Protein AF-A0A955G935-F1 (afdb_monomer_lite)

Secondary structure (DSSP, 8-state):
----EEEEEEEEEEEEE---EEEE-SB--EEEEEEEE--SS-EEEPTT-EEEETTS-EEEESS-EEEPPPBS-STTTTTSPBPEEEEEEEEESS-SGGGTT--SEEE-PPTTEEEEESS--B--B--EEEE--HHHHHHHHHHHHHTTHHHHHHHHHHTS-TTEEEEEEEEEEEEEEEEEESPTT-B-SSEEEEEEEEEEEEEEEHHHHHHHHHHHHHHHHTTSSS-EEEEE--TTT-EEEEEEEETTEEEEEEE---EEEE---HHHHHHHHTT--HHHHHHHHHTSTT--------SSTT--S--S-GGG--------S--

Radius of gyration: 44.01 Å; chains: 1; bounding box: 76×36×138 Å

Foldseek 3Di:
DFDWDKDKDKDKDKDKDFFDDKDFPWFWWKFKKKKWFAAQAKDKWAFQQWWAAPVGWTKTFRGMWIFGYWDQPDPVQPPHTHIGITMTMITTPGAAPVQFQDFFWIDRTPPRMTMTTPGTIDRGHTDMFGFHAPVRLVVRVVVRCVVCVVVVLVVRVVPDDPQKAWQSVQWDKDWAPWDKVVHGPDGDRMIMTIIIIMIMTIIHGLVSQQVVLQVVVCVVCVVDPFAKDWPFSQSVVKHWAPWADDPPGIDTDIDGDTFMFGPDDLVNLLVLQAFHFPVSSQVVCVPPPRDPDDDDDDPPPVDGGHHPDSVSDDDDDDGDPPD

pLDDT: mean 90.82, std 8.63, range [36.38, 98.56]

Sequence (323 aa):
IIKATKLTDSEEKSITFSPTGKKDAGEKATGSVILSAQSTSGVTVPAGTRLTTSGGLVFITDSAALIPASTISAPDCFPTACEGTASVSVSAAENGSKYNAASGALTGAPSGVSAQLDNLTSGGVTRMVSIVTAGDVQAAKKKLADEDSASVRDELVAKFDKSTKVATESFVIGYENVESSPSIGKEANTAKLTATVTYTIYGVDQAELDSFIGEYLKTEINKDENRQRIYDSGANEASFQEVKKASNGATATLIATAKIGPDIKDSYIKEQTRGKRYGEIQDIFSGVQGVEKVDVKFFPFWVNTVPDNDAKITVEFTVDESS

Structure (mmCIF, N/CA/C/O backbone):
data_AF-A0A955G935-F1
#
_entry.id   AF-A0A955G935-F1
#
loop_
_atom_site.group_PDB
_atom_site.id
_atom_site.type_symbol
_atom_site.label_atom_id
_atom_site.label_alt_id
_atom_site.label_comp_id
_atom_site.label_asym_id
_atom_site.label_entity_id
_atom_site.label_seq_id
_atom_site.pdbx_PDB_ins_code
_atom_site.Cartn_x
_atom_site.Cartn_y
_atom_site.Cartn_z
_atom_site.occupancy
_atom_site.B_iso_or_equiv
_atom_site.auth_seq_id
_atom_site.auth_comp_id
_atom_site.auth_asym_id
_atom_site.auth_atom_id
_atom_site.pdbx_PDB_model_num
ATOM 1 N N . ILE A 1 1 ? -27.246 -0.461 15.464 1.00 86.44 1 ILE A N 1
ATOM 2 C CA . ILE A 1 1 ? -26.169 0.532 15.228 1.00 86.44 1 ILE A CA 1
ATOM 3 C C . ILE A 1 1 ? -25.998 1.268 16.536 1.00 86.44 1 ILE A C 1
ATOM 5 O O . ILE A 1 1 ? -27.010 1.658 17.097 1.00 86.44 1 ILE A O 1
ATOM 9 N N . ILE A 1 2 ? -24.769 1.388 17.019 1.00 91.69 2 ILE A N 1
ATOM 10 C CA . ILE A 1 2 ? -24.449 2.045 18.285 1.00 91.69 2 ILE A CA 1
ATOM 11 C C . ILE A 1 2 ? -23.679 3.331 17.992 1.00 91.69 2 ILE A C 1
ATOM 13 O O . ILE A 1 2 ? -22.863 3.355 17.062 1.00 91.69 2 ILE A O 1
ATOM 17 N N . LYS A 1 3 ? -23.954 4.411 18.726 1.00 93.31 3 LYS A N 1
ATOM 18 C CA . LYS A 1 3 ? -23.189 5.649 18.571 1.00 93.31 3 LYS A CA 1
ATOM 19 C C . LYS A 1 3 ? -21.778 5.443 19.124 1.00 93.31 3 LYS A C 1
ATOM 21 O O . LYS A 1 3 ? -21.609 4.951 20.229 1.00 93.31 3 LYS A O 1
ATOM 26 N N . ALA A 1 4 ? -20.764 5.838 18.361 1.00 94.50 4 ALA A N 1
ATOM 27 C CA . ALA A 1 4 ? -19.370 5.753 18.782 1.00 94.50 4 ALA A CA 1
ATOM 28 C C . ALA A 1 4 ? -18.685 7.116 18.670 1.00 94.50 4 ALA A C 1
ATOM 30 O O . ALA A 1 4 ? -18.945 7.887 17.740 1.00 94.50 4 ALA A O 1
ATOM 31 N N . THR A 1 5 ? -17.771 7.379 19.593 1.00 95.12 5 THR A N 1
ATOM 32 C CA . THR A 1 5 ? -16.842 8.502 19.544 1.00 95.12 5 THR A CA 1
ATOM 33 C C . THR A 1 5 ? -15.627 8.087 18.727 1.00 95.12 5 THR A C 1
ATOM 35 O O . THR A 1 5 ? -14.982 7.073 18.998 1.00 95.12 5 THR A O 1
ATOM 38 N N . LYS A 1 6 ? -15.325 8.872 17.693 1.00 94.75 6 LYS A N 1
ATOM 39 C CA . LYS A 1 6 ? -14.154 8.688 16.836 1.00 94.75 6 LYS A CA 1
ATOM 40 C C . LYS A 1 6 ? -13.086 9.687 17.250 1.00 94.75 6 LYS A C 1
ATOM 42 O O . LYS A 1 6 ? -13.332 10.889 17.169 1.00 94.75 6 LYS A O 1
ATOM 47 N N . LEU A 1 7 ? -11.905 9.197 17.606 1.00 96.12 7 LEU A N 1
ATOM 48 C CA . LEU A 1 7 ? -10.720 10.035 17.751 1.00 96.12 7 LEU A CA 1
ATOM 49 C C . LEU A 1 7 ? -9.788 9.819 16.565 1.00 96.12 7 LEU A C 1
ATOM 51 O O . LEU A 1 7 ? -9.671 8.716 16.022 1.00 96.12 7 LEU A O 1
ATOM 55 N N . THR A 1 8 ? -9.163 10.907 16.131 1.00 94.56 8 THR A N 1
ATOM 56 C CA . THR A 1 8 ? -8.272 10.919 14.977 1.00 94.56 8 THR A CA 1
ATOM 57 C C . THR A 1 8 ? -7.056 11.772 15.293 1.00 94.56 8 THR A C 1
ATOM 59 O O . THR A 1 8 ? -7.206 12.862 15.841 1.00 94.56 8 THR A O 1
ATOM 62 N N . ASP A 1 9 ? -5.881 11.273 14.928 1.00 94.50 9 ASP A N 1
ATOM 63 C CA . ASP A 1 9 ? -4.642 12.048 14.888 1.00 94.50 9 ASP A CA 1
ATOM 64 C C . ASP A 1 9 ? -4.057 12.004 13.480 1.00 94.50 9 ASP A C 1
ATOM 66 O O . ASP A 1 9 ? -4.302 11.051 12.732 1.00 94.50 9 ASP A O 1
ATOM 70 N N . SER A 1 10 ? -3.332 13.036 13.072 1.00 93.19 10 SER A N 1
ATOM 71 C CA . SER A 1 10 ? -2.720 13.081 11.743 1.00 93.19 10 SER A CA 1
ATOM 72 C C . SER A 1 10 ? -1.404 13.826 11.768 1.00 93.19 10 SER A C 1
ATOM 74 O O . SER A 1 10 ? -1.331 14.967 12.213 1.00 93.19 10 SER A O 1
ATOM 76 N N . GLU A 1 11 ? -0.379 13.182 11.225 1.00 92.75 11 GLU A N 1
ATOM 77 C CA . GLU A 1 11 ? 0.987 13.687 11.238 1.00 92.75 11 GLU A CA 1
ATOM 78 C C . GLU A 1 11 ? 1.619 13.508 9.862 1.00 92.75 11 GLU A C 1
ATOM 80 O O . GLU A 1 11 ? 1.453 12.474 9.209 1.00 92.75 11 GLU A O 1
ATOM 85 N N . GLU A 1 12 ? 2.377 14.505 9.415 1.00 94.31 12 GLU A N 1
ATOM 86 C CA . GLU A 1 12 ? 3.260 14.323 8.270 1.00 94.31 12 GLU A CA 1
ATOM 87 C C . GLU A 1 12 ? 4.510 13.572 8.729 1.00 94.31 12 GLU A C 1
ATOM 89 O O . GLU A 1 12 ? 5.268 14.052 9.573 1.00 94.31 12 GLU A O 1
ATOM 94 N N . LYS A 1 13 ? 4.730 12.384 8.165 1.00 94.38 13 LYS A N 1
ATOM 95 C CA . LYS A 1 13 ? 5.902 11.559 8.453 1.00 94.38 13 LYS A CA 1
ATOM 96 C C . LYS A 1 13 ? 6.738 11.370 7.207 1.00 94.38 13 LYS A C 1
ATOM 98 O O . LYS A 1 13 ? 6.243 11.387 6.077 1.00 94.38 13 LYS A O 1
ATOM 103 N N . SER A 1 14 ? 8.027 11.133 7.421 1.00 94.88 14 SER A N 1
ATOM 104 C CA . SER A 1 14 ? 8.914 10.767 6.331 1.00 94.88 14 SER A CA 1
ATOM 105 C C . SER A 1 14 ? 9.958 9.745 6.736 1.00 94.88 14 SER A C 1
ATOM 107 O O . SER A 1 14 ? 10.475 9.801 7.846 1.00 94.88 14 SER A O 1
ATOM 109 N N . ILE A 1 15 ? 10.297 8.857 5.806 1.00 95.88 15 ILE A N 1
ATOM 110 C CA . ILE A 1 15 ? 11.317 7.825 5.988 1.00 95.88 15 ILE A CA 1
ATOM 111 C C . ILE A 1 15 ? 12.232 7.781 4.770 1.00 95.88 15 ILE A C 1
ATOM 113 O O . ILE A 1 15 ? 11.792 7.932 3.627 1.00 95.88 15 ILE A O 1
ATOM 117 N N . THR A 1 16 ? 13.523 7.577 5.005 1.00 96.38 16 THR A N 1
ATOM 118 C CA . THR A 1 16 ? 14.497 7.351 3.938 1.00 96.38 16 THR A CA 1
ATOM 119 C C . THR A 1 16 ? 14.663 5.859 3.672 1.00 96.38 16 THR A C 1
ATOM 121 O O . THR A 1 16 ? 14.564 5.021 4.568 1.00 96.38 16 THR A O 1
ATOM 124 N N . PHE A 1 17 ? 14.901 5.504 2.415 1.00 96.38 17 PHE A N 1
ATOM 125 C CA . PHE A 1 17 ? 15.130 4.125 2.003 1.00 96.38 17 PHE A CA 1
ATOM 126 C C . PHE A 1 17 ? 16.098 4.058 0.821 1.00 96.38 17 PHE A C 1
ATOM 128 O O . PHE A 1 17 ? 16.275 5.021 0.072 1.00 96.38 17 PHE A O 1
ATOM 135 N N . SER A 1 18 ? 16.735 2.902 0.653 1.00 96.62 18 SER A N 1
ATOM 136 C CA . SER A 1 18 ? 17.633 2.632 -0.470 1.00 96.62 18 SER A CA 1
ATOM 137 C C . SER A 1 18 ? 16.865 1.925 -1.591 1.00 96.62 18 SER A C 1
ATOM 139 O O . SER A 1 18 ? 16.292 0.865 -1.337 1.00 96.62 18 SER A O 1
ATOM 141 N N . PRO A 1 19 ? 16.839 2.474 -2.818 1.00 96.81 19 PRO A N 1
ATOM 142 C CA . PRO A 1 19 ? 16.174 1.839 -3.953 1.00 96.81 19 PRO A CA 1
ATOM 143 C C . PRO A 1 19 ? 16.819 0.506 -4.341 1.00 96.81 19 PRO A C 1
ATOM 145 O O . PRO A 1 19 ? 18.048 0.397 -4.385 1.00 96.81 19 PRO A O 1
ATOM 148 N N . THR A 1 20 ? 16.002 -0.494 -4.669 1.00 96.12 20 THR A N 1
ATOM 149 C CA . THR A 1 20 ? 16.487 -1.849 -4.998 1.00 96.12 20 THR A CA 1
ATOM 150 C C . THR A 1 20 ? 16.427 -2.175 -6.488 1.00 96.12 20 THR A C 1
ATOM 152 O O . THR A 1 20 ? 17.139 -3.066 -6.957 1.00 96.12 20 THR A O 1
ATOM 155 N N . GLY A 1 21 ? 15.622 -1.439 -7.258 1.00 95.94 21 GLY A N 1
ATOM 156 C CA . GLY A 1 21 ? 15.474 -1.653 -8.694 1.00 95.94 21 GLY A CA 1
ATOM 157 C C . GLY A 1 21 ? 16.750 -1.339 -9.463 1.00 95.94 21 GLY A C 1
ATOM 158 O O . GLY A 1 21 ? 17.532 -0.479 -9.068 1.00 95.94 21 GLY A O 1
ATOM 159 N N . LYS A 1 22 ? 16.946 -2.010 -10.600 1.00 95.06 22 LYS A N 1
ATOM 160 C CA . LYS A 1 22 ? 18.059 -1.753 -11.520 1.00 95.06 22 LYS A CA 1
ATOM 161 C C . LYS A 1 22 ? 17.537 -1.432 -12.911 1.00 95.06 22 LYS A C 1
ATOM 163 O O . LYS A 1 22 ? 16.594 -2.064 -13.382 1.00 95.06 22 LYS A O 1
ATOM 168 N N . LYS A 1 23 ? 18.168 -0.466 -13.574 1.00 93.69 23 LYS A N 1
ATOM 169 C CA . LYS A 1 23 ? 17.872 -0.097 -14.961 1.00 93.69 23 LYS A CA 1
ATOM 170 C C . LYS A 1 23 ? 19.159 0.244 -15.695 1.00 93.69 23 LYS A C 1
ATOM 172 O O . LYS A 1 23 ? 20.034 0.883 -15.121 1.00 93.69 23 LYS A O 1
ATOM 177 N N . ASP A 1 24 ? 19.249 -0.150 -16.961 1.00 94.62 24 ASP A N 1
ATOM 178 C CA . ASP A 1 24 ? 20.289 0.363 -17.848 1.00 94.62 24 ASP A CA 1
ATOM 179 C C . ASP A 1 24 ? 19.886 1.755 -18.355 1.00 94.62 24 ASP A C 1
ATOM 181 O O . ASP A 1 24 ? 18.970 1.907 -19.167 1.00 94.62 24 ASP A O 1
ATOM 185 N N . ALA A 1 25 ? 20.547 2.780 -17.834 1.00 92.94 25 ALA A N 1
ATOM 186 C CA . ALA A 1 25 ? 20.381 4.177 -18.212 1.00 92.94 25 ALA A CA 1
ATOM 187 C C . ALA A 1 25 ? 21.565 4.674 -19.062 1.00 92.94 25 ALA A C 1
ATOM 189 O O . ALA A 1 25 ? 21.960 5.840 -18.956 1.00 92.94 25 ALA A O 1
ATOM 190 N N . GLY A 1 26 ? 22.165 3.768 -19.838 1.00 95.25 26 GLY A N 1
ATOM 191 C CA . GLY A 1 26 ? 23.137 4.085 -20.874 1.00 95.25 26 GLY A CA 1
ATOM 192 C C . GLY A 1 26 ? 22.484 4.508 -22.192 1.00 95.25 26 GLY A C 1
ATOM 193 O O . GLY A 1 26 ? 21.375 5.043 -22.208 1.00 95.25 26 GLY A O 1
ATOM 194 N N . GLU A 1 27 ? 23.178 4.261 -23.299 1.00 97.00 27 GLU A N 1
ATOM 195 C CA . GLU A 1 27 ? 22.803 4.721 -24.639 1.00 97.00 27 GLU A CA 1
ATOM 196 C C . GLU A 1 27 ? 22.580 3.541 -25.588 1.00 97.00 27 GLU A C 1
ATOM 198 O O . GLU A 1 27 ? 23.165 2.461 -25.431 1.00 97.00 27 GLU A O 1
ATOM 203 N N . LYS A 1 28 ? 21.708 3.749 -26.575 1.00 97.75 28 LYS A N 1
ATOM 204 C CA . LYS A 1 28 ? 21.442 2.781 -27.640 1.00 97.75 28 LYS A CA 1
ATOM 205 C C . LYS A 1 28 ? 22.532 2.870 -28.691 1.00 97.75 28 LYS A C 1
ATOM 207 O O . LYS A 1 28 ? 22.882 3.967 -29.113 1.00 97.75 28 LYS A O 1
ATOM 212 N N . ALA A 1 29 ? 23.005 1.720 -29.163 1.00 98.00 29 ALA A N 1
ATOM 213 C CA . ALA A 1 29 ? 23.838 1.715 -30.354 1.00 98.00 29 ALA A CA 1
ATOM 214 C C . ALA A 1 29 ? 23.009 2.115 -31.575 1.00 98.00 29 ALA A C 1
ATOM 216 O O . ALA A 1 29 ? 21.841 1.730 -31.692 1.00 98.00 29 ALA A O 1
ATOM 217 N N . THR A 1 30 ? 23.627 2.845 -32.490 1.00 98.19 30 THR A N 1
ATOM 218 C CA . THR A 1 30 ? 23.046 3.234 -33.770 1.00 98.19 30 THR A CA 1
ATOM 219 C C . THR A 1 30 ? 23.842 2.626 -34.918 1.00 98.19 30 THR A C 1
ATOM 221 O O . THR A 1 30 ? 24.991 2.188 -34.767 1.00 98.19 30 THR A O 1
ATOM 224 N N . GLY A 1 31 ? 23.204 2.554 -36.077 1.00 97.44 31 GLY A N 1
ATOM 225 C CA . GLY A 1 31 ? 23.816 2.083 -37.308 1.00 97.44 31 GLY A CA 1
ATOM 226 C C . GLY A 1 31 ? 22.995 2.461 -38.531 1.00 97.44 31 GLY A C 1
ATOM 227 O O . GLY A 1 31 ? 21.963 3.123 -38.436 1.00 97.44 31 GLY A O 1
ATOM 228 N N . SER A 1 32 ? 23.470 2.006 -39.683 1.00 97.50 32 SER A N 1
ATOM 229 C CA . SER A 1 32 ? 22.817 2.158 -40.980 1.00 97.50 32 SER A CA 1
ATOM 230 C C . SER A 1 32 ? 22.570 0.768 -41.556 1.00 97.50 32 SER A C 1
ATOM 232 O O . SER A 1 32 ? 23.443 -0.101 -41.479 1.00 97.50 32 SER A O 1
ATOM 234 N N . VAL A 1 33 ? 21.377 0.544 -42.095 1.00 98.06 33 VAL A N 1
ATOM 235 C CA . VAL A 1 33 ? 20.990 -0.700 -42.760 1.00 98.06 33 VAL A CA 1
ATOM 236 C C . VAL A 1 33 ? 20.712 -0.407 -44.224 1.00 98.06 33 VAL A C 1
ATOM 238 O O . VAL A 1 33 ? 19.900 0.459 -44.548 1.00 98.06 33 VAL A O 1
ATOM 241 N N . ILE A 1 34 ? 21.345 -1.177 -45.102 1.00 98.00 34 ILE A N 1
ATOM 242 C CA . ILE A 1 34 ? 20.990 -1.250 -46.513 1.00 98.00 34 ILE A CA 1
ATOM 243 C C . ILE A 1 34 ? 19.858 -2.263 -46.650 1.00 98.00 34 ILE A C 1
ATOM 245 O O . ILE A 1 34 ? 19.983 -3.429 -46.266 1.00 98.00 34 ILE A O 1
ATOM 249 N N . LEU A 1 35 ? 18.746 -1.790 -47.192 1.00 97.69 35 LEU A N 1
ATOM 250 C CA . LEU A 1 35 ? 17.600 -2.590 -47.575 1.00 97.69 35 LEU A CA 1
ATOM 251 C C . LEU A 1 35 ? 17.637 -2.801 -49.082 1.00 97.69 35 LEU A C 1
ATOM 253 O O . LEU A 1 35 ? 17.813 -1.831 -49.824 1.00 97.69 35 LEU A O 1
ATOM 257 N N . SER A 1 36 ? 17.432 -4.033 -49.531 1.00 96.50 36 SER A N 1
ATOM 258 C CA . SER A 1 36 ? 17.365 -4.348 -50.953 1.00 96.50 36 SER A CA 1
ATOM 259 C C . SER A 1 36 ? 16.176 -5.233 -51.297 1.00 96.50 36 SER A C 1
ATOM 261 O O . SER A 1 36 ? 15.733 -6.052 -50.490 1.00 96.50 36 SER A O 1
ATOM 263 N N . ALA A 1 37 ? 15.612 -5.033 -52.487 1.00 95.19 37 ALA A N 1
ATOM 264 C CA . ALA A 1 37 ? 14.502 -5.836 -52.984 1.00 95.19 37 ALA A CA 1
ATOM 265 C C . ALA A 1 37 ? 14.546 -5.966 -54.510 1.00 95.19 37 ALA A C 1
ATOM 267 O O . ALA A 1 37 ? 14.827 -5.005 -55.234 1.00 95.19 37 ALA A O 1
ATOM 268 N N . GLN A 1 38 ? 14.196 -7.154 -55.003 1.00 91.94 38 GLN A N 1
ATOM 269 C CA . GLN A 1 38 ? 13.881 -7.370 -56.413 1.00 91.94 38 GLN A CA 1
ATOM 270 C C . GLN A 1 38 ? 12.367 -7.286 -56.605 1.00 91.94 38 GLN A C 1
ATOM 272 O O . GLN A 1 38 ? 11.629 -8.170 -56.177 1.00 91.94 38 GLN A O 1
ATOM 277 N N . SER A 1 39 ? 11.894 -6.199 -57.213 1.00 89.62 39 SER A N 1
ATOM 278 C CA . SER A 1 39 ? 10.465 -5.915 -57.345 1.00 89.62 39 SER A CA 1
ATOM 279 C C . SER A 1 39 ? 10.179 -5.012 -58.543 1.00 89.62 39 SER A C 1
ATOM 281 O O . SER A 1 39 ? 10.956 -4.115 -58.865 1.00 89.62 39 SER A O 1
ATOM 283 N N . THR A 1 40 ? 9.025 -5.207 -59.184 1.00 87.94 40 THR A N 1
ATOM 284 C CA . THR A 1 40 ? 8.538 -4.352 -60.281 1.00 87.94 40 THR A CA 1
ATOM 285 C C . THR A 1 40 ? 7.946 -3.025 -59.794 1.00 87.94 40 THR A C 1
ATOM 287 O O . THR A 1 40 ? 7.669 -2.143 -60.602 1.00 87.94 40 THR A O 1
ATOM 290 N N . SER A 1 41 ? 7.740 -2.871 -58.484 1.00 91.25 41 SER A N 1
ATOM 291 C CA . SER A 1 41 ? 7.263 -1.645 -57.834 1.00 91.25 41 SER A CA 1
ATOM 292 C C . SER A 1 41 ? 8.080 -1.333 -56.584 1.00 91.25 41 SER A C 1
ATOM 294 O O . SER A 1 41 ? 8.673 -2.232 -55.987 1.00 91.25 41 SER A O 1
ATOM 296 N N . GLY A 1 42 ? 8.082 -0.069 -56.155 1.00 92.31 42 GLY A N 1
ATOM 297 C CA . GLY A 1 42 ? 8.753 0.312 -54.914 1.00 92.31 42 GLY A CA 1
ATOM 298 C C . GLY A 1 42 ? 8.171 -0.407 -53.691 1.00 92.31 42 GLY A C 1
ATOM 299 O O . GLY A 1 42 ? 6.964 -0.653 -53.628 1.00 92.31 42 GLY A O 1
ATOM 300 N N . VAL A 1 43 ? 9.032 -0.746 -52.732 1.00 95.94 43 VAL A N 1
ATOM 301 C CA . VAL A 1 43 ? 8.676 -1.438 -51.485 1.00 95.94 43 VAL A CA 1
ATOM 302 C C . VAL A 1 43 ? 9.008 -0.535 -50.305 1.00 95.94 43 VAL A C 1
ATOM 304 O O . VAL A 1 43 ? 10.145 -0.100 -50.150 1.00 95.94 43 VAL A O 1
ATOM 307 N N . THR A 1 44 ? 8.024 -0.257 -49.455 1.00 96.56 44 THR A N 1
ATOM 308 C CA . THR A 1 44 ? 8.223 0.582 -48.267 1.00 96.56 44 THR A CA 1
ATOM 309 C C . THR A 1 44 ? 8.478 -0.278 -47.036 1.00 96.56 44 THR A C 1
ATOM 311 O O . THR A 1 44 ? 7.665 -1.137 -46.695 1.00 96.56 44 THR A O 1
ATOM 314 N N . VAL A 1 45 ? 9.561 0.011 -46.319 1.00 97.12 45 VAL A N 1
ATOM 315 C CA . VAL A 1 45 ? 9.816 -0.497 -44.969 1.00 97.12 45 VAL A CA 1
ATOM 316 C C . VAL A 1 45 ? 9.454 0.607 -43.972 1.00 97.12 45 VAL A C 1
ATOM 318 O O . VAL A 1 45 ? 10.060 1.676 -44.021 1.00 97.12 45 VAL A O 1
ATOM 321 N N . PRO A 1 46 ? 8.457 0.414 -43.093 1.00 97.56 46 PRO A N 1
ATOM 322 C CA . PRO A 1 46 ? 8.020 1.457 -42.168 1.00 97.56 46 PRO A CA 1
ATOM 323 C C . PRO A 1 46 ? 9.030 1.691 -41.034 1.00 97.56 46 PRO A C 1
ATOM 325 O O . PRO A 1 46 ? 9.825 0.809 -40.692 1.00 97.56 46 PRO A O 1
ATOM 328 N N . ALA A 1 47 ? 8.950 2.868 -40.407 1.00 97.81 47 ALA A N 1
ATOM 329 C CA . ALA A 1 47 ? 9.612 3.135 -39.131 1.00 97.81 47 ALA A CA 1
ATOM 330 C C . ALA A 1 47 ? 9.108 2.153 -38.060 1.00 97.81 47 ALA A C 1
ATOM 332 O O . ALA A 1 47 ? 7.936 1.768 -38.068 1.00 97.81 47 ALA A O 1
ATOM 333 N N . GLY A 1 48 ? 9.969 1.755 -37.129 1.00 97.62 48 GLY A N 1
ATOM 334 C CA . GLY A 1 48 ? 9.617 0.784 -36.094 1.00 97.62 48 GLY A CA 1
ATOM 335 C C . GLY A 1 48 ? 9.774 -0.682 -36.515 1.00 97.62 48 GLY A C 1
ATOM 336 O O . GLY A 1 48 ? 9.480 -1.573 -35.715 1.00 97.62 48 GLY A O 1
ATOM 337 N N . THR A 1 49 ? 10.249 -0.960 -37.735 1.00 98.12 49 THR A N 1
ATOM 338 C CA . THR A 1 49 ? 10.510 -2.331 -38.199 1.00 98.12 49 THR A CA 1
ATOM 339 C C . THR A 1 49 ? 11.635 -2.947 -37.373 1.00 98.12 49 THR A C 1
ATOM 341 O O . THR A 1 49 ? 12.701 -2.351 -37.234 1.00 98.12 49 THR A O 1
ATOM 344 N N . ARG A 1 50 ? 11.404 -4.144 -36.819 1.00 98.31 50 ARG A N 1
ATOM 345 C CA . ARG A 1 50 ? 12.366 -4.857 -35.966 1.00 98.31 50 ARG A CA 1
ATOM 346 C C . ARG A 1 50 ? 13.245 -5.773 -36.809 1.00 98.31 50 ARG A C 1
ATOM 348 O O . ARG A 1 50 ? 12.753 -6.735 -37.390 1.00 98.31 50 ARG A O 1
ATOM 355 N N . LEU A 1 51 ? 14.540 -5.496 -36.821 1.00 98.00 51 LEU A N 1
ATOM 356 C CA . LEU A 1 51 ? 15.551 -6.225 -37.571 1.00 98.00 51 LEU A CA 1
ATOM 357 C C . LEU A 1 51 ? 16.509 -6.931 -36.608 1.00 98.00 51 LEU A C 1
ATOM 359 O O . LEU A 1 51 ? 17.064 -6.299 -35.715 1.00 98.00 51 LEU A O 1
ATOM 363 N N . THR A 1 52 ? 16.703 -8.236 -36.766 1.00 98.19 52 THR A N 1
ATOM 364 C CA . THR A 1 52 ? 17.432 -9.072 -35.799 1.00 98.19 52 THR A CA 1
ATOM 365 C C . THR A 1 52 ? 18.689 -9.661 -36.425 1.00 98.19 52 THR A C 1
ATOM 367 O O . THR A 1 52 ? 18.615 -10.278 -37.490 1.00 98.19 52 THR A O 1
ATOM 370 N N . THR A 1 53 ? 19.837 -9.489 -35.768 1.00 97.19 53 THR A N 1
ATOM 371 C CA . THR A 1 53 ? 21.106 -10.117 -36.170 1.00 97.19 53 THR A CA 1
ATOM 372 C C . THR A 1 53 ? 21.073 -11.626 -35.927 1.00 97.19 53 THR A C 1
ATOM 374 O O . THR A 1 53 ? 20.273 -12.125 -35.136 1.00 97.19 53 THR A O 1
ATOM 377 N N . SER A 1 54 ? 21.997 -12.370 -36.536 1.00 93.44 54 SER A N 1
ATOM 378 C CA . SER A 1 54 ? 22.185 -13.802 -36.241 1.00 93.44 54 SER A CA 1
ATOM 379 C C . SER A 1 54 ? 22.493 -14.082 -34.761 1.00 93.44 54 SER A C 1
ATOM 381 O O . SER A 1 54 ? 22.143 -15.141 -34.251 1.00 93.44 54 SER A O 1
ATOM 383 N N . GLY A 1 55 ? 23.098 -13.117 -34.059 1.00 91.88 55 GLY A N 1
ATOM 384 C CA . GLY A 1 55 ? 23.352 -13.163 -32.616 1.00 91.88 55 GLY A CA 1
ATOM 385 C C . GLY A 1 55 ? 22.149 -12.794 -31.738 1.00 91.88 55 GLY A C 1
ATOM 386 O O . GLY A 1 55 ? 22.302 -12.700 -30.523 1.00 91.88 55 GLY A O 1
ATOM 387 N N . GLY A 1 56 ? 20.971 -12.546 -32.322 1.00 95.88 56 GLY A N 1
ATOM 388 C CA . GLY A 1 56 ? 19.740 -12.223 -31.591 1.00 95.88 56 GLY A CA 1
ATOM 389 C C . GLY A 1 56 ? 19.617 -10.765 -31.138 1.00 95.88 56 GLY A C 1
ATOM 390 O O . GLY A 1 56 ? 18.688 -10.430 -30.405 1.00 95.88 56 GLY A O 1
ATOM 391 N N . LEU A 1 57 ? 20.526 -9.880 -31.562 1.00 97.62 57 LEU A N 1
ATOM 392 C CA . LEU A 1 57 ? 20.445 -8.453 -31.249 1.00 97.62 57 LEU A CA 1
ATOM 393 C C . LEU A 1 57 ? 19.421 -7.787 -32.162 1.00 97.62 57 LEU A C 1
ATOM 395 O O . LEU A 1 57 ? 19.506 -7.907 -33.384 1.00 97.62 57 LEU A O 1
ATOM 399 N N . VAL A 1 58 ? 18.467 -7.070 -31.570 1.00 98.31 58 VAL A N 1
ATOM 400 C CA . VAL A 1 58 ? 17.395 -6.405 -32.314 1.00 98.31 58 VAL A CA 1
ATOM 401 C C . VAL A 1 58 ? 17.680 -4.915 -32.485 1.00 98.31 58 VAL A C 1
ATOM 403 O O . VAL A 1 58 ? 17.919 -4.201 -31.511 1.00 98.31 58 VAL A O 1
ATOM 406 N N . PHE A 1 59 ? 17.569 -4.446 -33.719 1.00 98.31 59 PHE A N 1
ATOM 407 C CA . PHE A 1 59 ? 17.604 -3.052 -34.137 1.00 98.31 59 PHE A CA 1
ATOM 408 C C . PHE A 1 59 ? 16.234 -2.642 -34.684 1.00 98.31 59 PHE A C 1
ATOM 410 O O . PHE A 1 59 ? 15.452 -3.481 -35.129 1.00 98.31 59 PHE A O 1
ATOM 417 N N . ILE A 1 60 ? 15.909 -1.359 -34.605 1.00 98.56 60 ILE A N 1
ATOM 418 C CA . ILE A 1 60 ? 14.617 -0.799 -34.996 1.00 98.56 60 ILE A CA 1
ATOM 419 C C . ILE A 1 60 ? 14.875 0.324 -35.993 1.00 98.56 60 ILE A C 1
ATOM 421 O O . ILE A 1 60 ? 15.726 1.169 -35.732 1.00 98.56 60 ILE A O 1
ATOM 425 N N . THR A 1 61 ? 14.155 0.340 -37.113 1.00 98.06 61 THR A N 1
ATOM 426 C CA . THR A 1 61 ? 14.253 1.432 -38.093 1.00 98.06 61 THR A CA 1
ATOM 427 C C . THR A 1 61 ? 13.729 2.743 -37.509 1.00 98.06 61 THR A C 1
ATOM 429 O O . THR A 1 61 ? 12.613 2.798 -36.987 1.00 98.06 61 THR A O 1
ATOM 432 N N . ASP A 1 62 ? 14.526 3.806 -37.604 1.00 97.94 62 ASP A N 1
ATOM 433 C CA . ASP A 1 62 ? 14.186 5.113 -37.023 1.00 97.94 62 ASP A CA 1
ATOM 434 C C . ASP A 1 62 ? 13.177 5.883 -37.894 1.00 97.94 62 ASP A C 1
ATOM 436 O O . ASP A 1 62 ? 12.408 6.710 -37.403 1.00 97.94 62 ASP A O 1
ATOM 440 N N . SER A 1 63 ? 13.158 5.591 -39.196 1.00 97.88 63 SER A N 1
ATOM 441 C CA . SER A 1 63 ? 12.274 6.199 -40.189 1.00 97.88 63 SER A CA 1
ATOM 442 C C . SER A 1 63 ? 11.787 5.167 -41.210 1.00 97.88 63 SER A C 1
ATOM 444 O O . SER A 1 63 ? 12.251 4.026 -41.251 1.00 97.88 63 SER A O 1
ATOM 446 N N . ALA A 1 64 ? 10.800 5.559 -42.018 1.00 97.19 64 ALA A N 1
ATOM 447 C CA . ALA A 1 64 ? 10.373 4.751 -43.150 1.00 97.19 64 ALA A CA 1
ATOM 448 C C . ALA A 1 64 ? 11.350 4.923 -44.322 1.00 97.19 64 ALA A C 1
ATOM 450 O O . ALA A 1 64 ? 11.781 6.039 -44.609 1.00 97.19 64 ALA A O 1
ATOM 451 N N . ALA A 1 65 ? 11.640 3.833 -45.027 1.00 97.31 65 ALA A N 1
ATOM 452 C CA . ALA A 1 65 ? 12.484 3.823 -46.214 1.00 97.31 65 ALA A CA 1
ATOM 453 C C . ALA A 1 65 ? 11.722 3.235 -47.404 1.00 97.31 65 ALA A C 1
ATOM 455 O O . ALA A 1 65 ? 11.097 2.180 -47.292 1.00 97.31 65 ALA A O 1
ATOM 456 N N . LEU A 1 66 ? 11.776 3.925 -48.544 1.00 96.56 66 LEU A N 1
ATOM 457 C CA . LEU A 1 66 ? 11.213 3.455 -49.806 1.00 96.56 66 LEU A CA 1
ATOM 458 C C . LEU A 1 66 ? 12.334 2.869 -50.663 1.00 96.56 66 LEU A C 1
ATOM 460 O O . LEU A 1 66 ? 13.192 3.600 -51.152 1.00 96.56 66 LEU A O 1
ATOM 464 N N . ILE A 1 67 ? 12.295 1.558 -50.862 1.00 96.88 67 ILE A N 1
ATOM 465 C CA . ILE A 1 67 ? 13.161 0.849 -51.799 1.00 96.88 67 ILE A CA 1
ATOM 466 C C . ILE A 1 67 ? 12.567 1.050 -53.200 1.00 96.88 67 ILE A C 1
ATOM 468 O O . ILE A 1 67 ? 11.391 0.727 -53.395 1.00 96.88 67 ILE A O 1
ATOM 472 N N . PRO A 1 68 ? 13.310 1.601 -54.174 1.00 94.75 68 PRO A N 1
ATOM 473 C CA . PRO A 1 68 ? 12.802 1.782 -55.531 1.00 94.75 68 PRO A CA 1
ATOM 474 C C . PRO A 1 68 ? 12.573 0.434 -56.236 1.00 94.75 68 PRO A C 1
ATOM 476 O O . PRO A 1 68 ? 13.056 -0.607 -55.797 1.00 94.75 68 PRO A O 1
ATOM 479 N N . ALA A 1 69 ? 11.831 0.449 -57.347 1.00 92.25 69 ALA A N 1
ATOM 480 C CA . ALA A 1 69 ? 11.694 -0.729 -58.203 1.00 92.25 69 ALA A CA 1
ATOM 481 C C . ALA A 1 69 ? 13.041 -1.113 -58.846 1.00 92.25 69 ALA A C 1
ATOM 483 O O . ALA A 1 69 ? 13.921 -0.267 -59.028 1.00 92.25 69 ALA A O 1
ATOM 484 N N . SER A 1 70 ? 13.178 -2.379 -59.230 1.00 90.38 70 SER A N 1
ATOM 485 C CA . SER A 1 70 ? 14.367 -2.898 -59.905 1.00 90.38 70 SER A CA 1
ATOM 486 C C . SER A 1 70 ? 14.625 -2.208 -61.245 1.00 90.38 70 SER A C 1
ATOM 488 O O . SER A 1 70 ? 13.694 -1.891 -61.989 1.00 90.38 70 SER A O 1
ATOM 490 N N . THR A 1 71 ? 15.902 -2.009 -61.577 1.00 83.62 71 THR A N 1
ATOM 491 C CA . THR A 1 71 ? 16.321 -1.335 -62.816 1.00 83.62 71 THR A CA 1
ATOM 492 C C . THR A 1 71 ? 17.017 -2.304 -63.771 1.00 83.62 71 THR A C 1
ATOM 494 O O . THR A 1 71 ? 17.838 -3.121 -63.364 1.00 83.62 71 THR A O 1
ATOM 497 N N . ILE A 1 72 ? 16.678 -2.223 -65.061 1.00 75.69 72 ILE A N 1
ATOM 498 C CA . ILE A 1 72 ? 17.256 -3.053 -66.145 1.00 75.69 72 ILE A CA 1
ATOM 499 C C . ILE A 1 72 ? 18.125 -2.181 -67.080 1.00 75.69 72 ILE A C 1
ATOM 501 O O . ILE A 1 72 ? 18.792 -2.664 -67.986 1.00 75.69 72 ILE A O 1
ATOM 505 N N . SER A 1 73 ? 18.125 -0.861 -66.874 1.00 67.38 73 SER A N 1
ATOM 506 C CA . SER A 1 73 ? 18.736 0.123 -67.774 1.00 67.38 73 SER A CA 1
ATOM 507 C C . SER A 1 73 ? 20.212 0.417 -67.494 1.00 67.38 73 SER A C 1
ATOM 509 O O . SER A 1 73 ? 20.817 1.183 -68.239 1.00 67.38 73 SER A O 1
ATOM 511 N N . ALA A 1 74 ? 20.791 -0.134 -66.424 1.00 67.19 74 ALA A N 1
ATOM 512 C CA . ALA A 1 74 ? 22.205 0.052 -66.113 1.00 67.19 74 ALA A CA 1
ATOM 513 C C . ALA A 1 74 ? 23.075 -0.978 -66.873 1.00 67.19 74 ALA A C 1
ATOM 515 O O . ALA A 1 74 ? 22.685 -2.149 -66.942 1.00 67.19 74 ALA A O 1
ATOM 516 N N . PRO A 1 75 ? 24.241 -0.575 -67.429 1.00 66.69 75 PRO A N 1
ATOM 517 C CA . PRO A 1 75 ? 25.079 -1.430 -68.282 1.00 66.69 75 PRO A CA 1
ATOM 518 C C . PRO A 1 75 ? 25.491 -2.754 -67.629 1.00 66.69 75 PRO A C 1
ATOM 520 O O . PRO A 1 75 ? 25.571 -3.770 -68.312 1.00 66.69 75 PRO A O 1
ATOM 523 N N . ASP A 1 76 ? 25.690 -2.739 -66.310 1.00 72.69 76 ASP A N 1
ATOM 524 C CA . ASP A 1 76 ? 26.183 -3.877 -65.527 1.00 72.69 76 ASP A CA 1
ATOM 525 C C . ASP A 1 76 ? 25.073 -4.841 -65.078 1.00 72.69 76 ASP A C 1
ATOM 527 O O . ASP A 1 76 ? 25.348 -5.890 -64.499 1.00 72.69 76 ASP A O 1
ATOM 531 N N . CYS A 1 77 ? 23.810 -4.489 -65.328 1.00 68.31 77 CYS A N 1
ATOM 532 C CA . CYS A 1 77 ? 22.666 -5.262 -64.861 1.00 68.31 77 CYS A CA 1
ATOM 533 C C . CYS A 1 77 ? 22.130 -6.195 -65.950 1.00 68.31 77 CYS A C 1
ATOM 535 O O . CYS A 1 77 ? 21.689 -7.287 -65.617 1.00 68.31 77 CYS A O 1
ATOM 537 N N . PHE A 1 78 ? 22.221 -5.840 -67.239 1.00 69.94 78 PHE A N 1
ATOM 538 C CA . PHE A 1 78 ? 21.697 -6.643 -68.357 1.00 69.94 78 PHE A CA 1
ATOM 539 C C . PHE A 1 78 ? 22.475 -7.965 -68.562 1.00 69.94 78 PHE A C 1
ATOM 541 O O . PHE A 1 78 ? 23.705 -7.940 -68.563 1.00 69.94 78 PHE A O 1
ATOM 548 N N . PRO A 1 79 ? 21.817 -9.127 -68.791 1.00 71.75 79 PRO A N 1
ATOM 549 C CA . PRO A 1 79 ? 20.382 -9.352 -69.035 1.00 71.75 79 PRO A CA 1
ATOM 550 C C . PRO A 1 79 ? 19.514 -9.517 -67.770 1.00 71.75 79 PRO A C 1
ATOM 552 O O . PRO A 1 79 ? 18.356 -9.919 -67.868 1.00 71.75 79 PRO A O 1
ATOM 555 N N . THR A 1 80 ? 20.053 -9.229 -66.588 1.00 76.00 80 THR A N 1
ATOM 556 C CA . THR A 1 80 ? 19.386 -9.324 -65.277 1.00 76.00 80 THR A CA 1
ATOM 557 C C . THR A 1 80 ? 18.789 -7.966 -64.849 1.00 76.00 80 THR A C 1
ATOM 559 O O . THR A 1 80 ? 19.030 -6.926 -65.461 1.00 76.00 80 THR A O 1
ATOM 562 N N . ALA A 1 81 ? 17.968 -7.950 -63.797 1.00 81.88 81 ALA A N 1
ATOM 563 C CA . ALA A 1 81 ? 17.515 -6.714 -63.159 1.00 81.88 81 ALA A CA 1
ATOM 564 C C . ALA A 1 81 ? 18.349 -6.449 -61.898 1.00 81.88 81 ALA A C 1
ATOM 566 O O . ALA A 1 81 ? 18.530 -7.354 -61.083 1.00 81.88 81 ALA A O 1
ATOM 567 N N . CYS A 1 82 ? 18.828 -5.219 -61.718 1.00 86.06 82 CYS A N 1
ATOM 568 C CA . CYS A 1 82 ? 19.453 -4.806 -60.468 1.00 86.06 82 CYS A CA 1
ATOM 569 C C . CYS A 1 82 ? 18.392 -4.536 -59.404 1.00 86.06 82 CYS A C 1
ATOM 571 O O . CYS A 1 82 ? 17.349 -3.932 -59.677 1.00 86.06 82 CYS A O 1
ATOM 573 N N . GLU A 1 83 ? 18.662 -4.998 -58.186 1.00 90.50 83 GLU A N 1
ATOM 574 C CA . GLU A 1 83 ? 17.811 -4.740 -57.030 1.00 90.50 83 GLU A CA 1
ATOM 575 C C . GLU A 1 83 ? 17.722 -3.240 -56.734 1.00 90.50 83 GLU A C 1
ATOM 577 O O . GLU A 1 83 ? 18.681 -2.487 -56.919 1.00 90.50 83 GLU A O 1
ATOM 582 N N . GLY A 1 84 ? 16.546 -2.801 -56.289 1.00 93.00 84 GLY A N 1
ATOM 583 C CA . GLY A 1 84 ? 16.425 -1.481 -55.694 1.00 93.00 84 GLY A CA 1
ATOM 584 C C . GLY A 1 84 ? 17.081 -1.501 -54.322 1.00 93.00 84 GLY A C 1
ATOM 585 O O . GLY A 1 84 ? 16.948 -2.490 -53.598 1.00 93.00 84 GLY A O 1
ATOM 586 N N . THR A 1 85 ? 17.764 -0.421 -53.953 1.00 95.06 85 THR A N 1
ATOM 587 C CA . THR A 1 85 ? 18.392 -0.281 -52.637 1.00 95.06 85 THR A CA 1
ATOM 588 C C . THR A 1 85 ? 17.978 1.022 -51.965 1.00 95.06 85 THR A C 1
ATOM 590 O O . THR A 1 85 ? 17.752 2.041 -52.621 1.00 95.06 85 THR A O 1
ATOM 593 N N . ALA A 1 86 ? 17.855 0.987 -50.642 1.00 96.75 86 ALA A N 1
ATOM 594 C CA . ALA A 1 86 ? 17.649 2.165 -49.810 1.00 96.75 86 ALA A CA 1
ATOM 595 C C . ALA A 1 86 ? 18.419 2.011 -48.496 1.00 96.75 86 ALA A C 1
ATOM 597 O O . ALA A 1 86 ? 18.501 0.916 -47.945 1.00 96.75 86 ALA A O 1
ATOM 598 N N . SER A 1 87 ? 18.966 3.113 -47.989 1.00 97.12 87 SER A N 1
ATOM 599 C CA . SER A 1 87 ? 19.621 3.152 -46.681 1.00 97.12 87 SER A CA 1
ATOM 600 C C . SER A 1 87 ? 18.662 3.705 -45.629 1.00 97.12 87 SER A C 1
ATOM 602 O O . SER A 1 87 ? 17.928 4.662 -45.898 1.00 97.12 87 SER A O 1
ATOM 604 N N . VAL A 1 88 ? 18.653 3.101 -44.442 1.00 98.00 88 VAL A N 1
ATOM 605 C CA . VAL A 1 88 ? 17.843 3.541 -43.303 1.00 98.00 88 VAL A CA 1
ATOM 606 C C . VAL A 1 88 ? 18.648 3.489 -42.010 1.00 98.00 88 VAL A C 1
ATOM 608 O O . VAL A 1 88 ? 19.349 2.514 -41.736 1.00 98.00 88 VAL A O 1
ATOM 611 N N . SER A 1 89 ? 18.526 4.533 -41.191 1.00 98.25 89 SER A N 1
ATOM 612 C CA . SER A 1 89 ? 19.101 4.540 -39.846 1.00 98.25 89 SER A CA 1
ATOM 613 C C . SER A 1 89 ? 18.347 3.584 -38.927 1.00 98.25 89 SER A C 1
ATOM 615 O O . SER A 1 89 ? 17.117 3.454 -39.003 1.00 98.25 89 SER A O 1
ATOM 617 N N . VAL A 1 90 ? 19.095 2.919 -38.052 1.00 98.50 90 VAL A N 1
ATOM 618 C CA . VAL A 1 90 ? 18.540 2.039 -37.029 1.00 98.50 90 VAL A CA 1
ATOM 619 C C . VAL A 1 90 ? 19.111 2.347 -35.653 1.00 98.50 90 VAL A C 1
ATOM 621 O O . VAL A 1 90 ? 20.305 2.617 -35.499 1.00 98.50 90 VAL A O 1
ATOM 624 N N . SER A 1 91 ? 18.269 2.176 -34.639 1.00 98.44 91 SER A N 1
ATOM 625 C CA . SER A 1 91 ? 18.646 2.213 -33.228 1.00 98.44 91 SER A CA 1
ATOM 626 C C . SER A 1 91 ? 18.447 0.847 -32.579 1.00 98.44 91 SER A C 1
ATOM 628 O O . SER A 1 91 ? 17.475 0.142 -32.859 1.00 98.44 91 SER A O 1
ATOM 630 N N . ALA A 1 92 ? 19.332 0.463 -31.663 1.00 98.19 92 ALA A N 1
ATOM 631 C CA . ALA A 1 92 ? 19.174 -0.751 -30.871 1.00 98.19 92 ALA A CA 1
ATOM 632 C C . ALA A 1 92 ? 17.832 -0.760 -30.112 1.00 98.19 92 ALA A C 1
ATOM 634 O O . ALA A 1 92 ? 17.322 0.271 -29.650 1.00 98.19 92 ALA A O 1
ATOM 635 N N . ALA A 1 93 ? 17.236 -1.940 -29.950 1.00 97.38 93 ALA A N 1
ATOM 636 C CA . ALA A 1 93 ? 15.988 -2.080 -29.204 1.00 97.38 93 ALA A CA 1
ATOM 637 C C . ALA A 1 93 ? 16.161 -1.679 -27.728 1.00 97.38 93 ALA A C 1
ATOM 639 O O . ALA A 1 93 ? 15.270 -1.047 -27.155 1.00 97.38 93 ALA A O 1
ATOM 640 N N . GLU A 1 94 ? 17.328 -1.966 -27.153 1.00 96.50 94 GLU A N 1
ATOM 641 C CA . GLU A 1 94 ? 17.700 -1.670 -25.768 1.00 96.50 94 GLU A CA 1
ATOM 642 C C . GLU A 1 94 ? 19.013 -0.880 -25.712 1.00 96.50 94 GLU A C 1
ATOM 644 O O . GLU A 1 94 ? 19.773 -0.838 -26.679 1.00 96.50 94 GLU A O 1
ATOM 649 N N . ASN A 1 95 ? 19.285 -0.274 -24.557 1.00 96.56 95 ASN A N 1
ATOM 650 C CA . ASN A 1 95 ? 20.591 0.308 -24.264 1.00 96.56 95 ASN A CA 1
ATOM 651 C C . ASN A 1 95 ? 21.658 -0.792 -24.148 1.00 96.56 95 ASN A C 1
ATOM 653 O O . ASN A 1 95 ? 21.348 -1.968 -23.918 1.00 96.56 95 ASN A O 1
ATOM 657 N N . GLY A 1 96 ? 22.917 -0.389 -24.286 1.00 96.19 96 GLY A N 1
ATOM 658 C CA . GLY A 1 96 ? 24.043 -1.214 -23.875 1.00 96.19 96 GLY A CA 1
ATOM 659 C C . GLY A 1 96 ? 25.111 -1.396 -24.942 1.00 96.19 96 GLY A C 1
ATOM 660 O O . GLY A 1 96 ? 24.840 -1.510 -26.139 1.00 96.19 96 GLY A O 1
ATOM 661 N N . SER A 1 97 ? 26.354 -1.520 -24.480 1.00 96.75 97 SER A N 1
ATOM 662 C CA . SER A 1 97 ? 27.529 -1.741 -25.330 1.00 96.75 97 SER A CA 1
ATOM 663 C C . SER A 1 97 ? 27.505 -3.076 -26.077 1.00 96.75 97 SER A C 1
ATOM 665 O O . SER A 1 97 ? 28.208 -3.223 -27.074 1.00 96.75 97 SER A O 1
ATOM 667 N N . LYS A 1 98 ? 26.651 -4.024 -25.659 1.00 96.19 98 LYS A N 1
ATOM 668 C CA . LYS A 1 98 ? 26.420 -5.306 -26.351 1.00 96.19 98 LYS A CA 1
ATOM 669 C C . LYS A 1 98 ? 25.919 -5.143 -27.792 1.00 96.19 98 LYS A C 1
ATOM 671 O O . LYS A 1 98 ? 26.037 -6.079 -28.570 1.00 96.19 98 LYS A O 1
ATOM 676 N N . TYR A 1 99 ? 25.352 -3.984 -28.134 1.00 97.50 99 TYR A N 1
ATOM 677 C CA . TYR A 1 99 ? 24.885 -3.676 -29.486 1.00 97.50 99 TYR A CA 1
ATOM 678 C C . TYR A 1 99 ? 25.948 -3.021 -30.372 1.00 97.50 99 TYR A C 1
ATOM 680 O O . TYR A 1 99 ? 25.644 -2.721 -31.523 1.00 97.50 99 TYR A O 1
ATOM 688 N N . ASN A 1 100 ? 27.166 -2.788 -29.875 1.00 97.06 100 ASN A N 1
ATOM 689 C CA . ASN A 1 100 ? 28.269 -2.268 -30.684 1.00 97.06 100 ASN A CA 1
ATOM 690 C C . ASN A 1 100 ? 28.935 -3.378 -31.499 1.00 97.06 100 ASN A C 1
ATOM 692 O O . ASN A 1 100 ? 28.896 -4.548 -31.124 1.00 97.06 100 ASN A O 1
ATOM 696 N N . ALA A 1 101 ? 29.589 -2.985 -32.590 1.00 96.75 101 ALA A N 1
ATOM 697 C CA . ALA A 1 101 ? 30.289 -3.868 -33.516 1.00 96.75 101 ALA A CA 1
ATOM 698 C C . ALA A 1 101 ? 29.409 -4.985 -34.113 1.00 96.75 101 ALA A C 1
ATOM 700 O O . ALA A 1 101 ? 29.926 -5.985 -34.614 1.00 96.75 101 ALA A O 1
ATOM 701 N N . ALA A 1 102 ? 28.082 -4.818 -34.104 1.00 96.44 102 ALA A N 1
ATOM 702 C CA . ALA A 1 102 ? 27.196 -5.698 -34.847 1.00 96.44 102 ALA A CA 1
ATOM 703 C C . ALA A 1 102 ? 27.390 -5.446 -36.347 1.00 96.44 102 ALA A C 1
ATOM 705 O O . ALA A 1 102 ? 27.577 -4.308 -36.778 1.00 96.44 102 ALA A O 1
ATOM 706 N N . SER A 1 103 ? 27.357 -6.514 -37.138 1.00 96.00 103 SER A N 1
ATOM 707 C CA . SER A 1 103 ? 27.491 -6.476 -38.595 1.00 96.00 103 SER A CA 1
ATOM 708 C C . SER A 1 103 ? 26.739 -7.641 -39.236 1.00 96.00 103 SER A C 1
ATOM 710 O O . SER A 1 103 ? 26.272 -8.553 -38.548 1.00 96.00 103 SER A O 1
ATOM 712 N N . GLY A 1 104 ? 26.644 -7.610 -40.564 1.00 95.56 104 GLY A N 1
ATOM 713 C CA . GLY A 1 104 ? 26.092 -8.697 -41.360 1.00 95.56 104 GLY A CA 1
ATOM 714 C C . GLY A 1 104 ? 24.595 -8.571 -41.633 1.00 95.56 104 GLY A C 1
ATOM 715 O O . GLY A 1 104 ? 23.990 -7.509 -41.471 1.00 95.56 104 GLY A O 1
ATOM 716 N N . ALA A 1 105 ? 24.021 -9.673 -42.114 1.00 96.94 105 ALA A N 1
ATOM 717 C CA . ALA A 1 105 ? 22.624 -9.748 -42.517 1.00 96.94 105 ALA A CA 1
ATOM 718 C C . ALA A 1 105 ? 21.670 -9.723 -41.311 1.00 96.94 105 ALA A C 1
ATOM 720 O O . ALA A 1 105 ? 21.961 -10.261 -40.237 1.00 96.94 105 ALA A O 1
ATOM 721 N N . LEU A 1 106 ? 20.505 -9.119 -41.523 1.00 97.50 106 LEU A N 1
ATOM 722 C CA . LEU A 1 106 ? 19.431 -8.976 -40.554 1.00 97.50 106 LEU A CA 1
ATOM 723 C C . LEU A 1 106 ? 18.176 -9.705 -41.042 1.00 97.50 106 LEU A C 1
ATOM 725 O O . LEU A 1 106 ? 17.869 -9.742 -42.231 1.00 97.50 106 LEU A O 1
ATOM 729 N N . THR A 1 107 ? 17.414 -10.244 -40.098 1.00 97.44 107 THR A N 1
ATOM 730 C CA . THR A 1 107 ? 16.116 -10.892 -40.339 1.00 97.44 107 THR A CA 1
ATOM 731 C C . THR A 1 107 ? 14.973 -10.041 -39.786 1.00 97.44 107 THR A C 1
ATOM 733 O O . THR A 1 107 ? 15.198 -9.207 -38.914 1.00 97.44 107 THR A O 1
ATOM 736 N N . GLY A 1 108 ? 13.742 -10.238 -40.269 1.00 95.44 108 GLY A N 1
ATOM 737 C CA . GLY A 1 108 ? 12.557 -9.494 -39.800 1.00 95.44 108 GLY A CA 1
ATOM 738 C C . GLY A 1 108 ? 12.122 -8.326 -40.692 1.00 95.44 108 GLY A C 1
ATOM 739 O O . GLY A 1 108 ? 11.139 -7.656 -40.381 1.00 95.44 108 GLY A O 1
ATOM 740 N N . ALA A 1 109 ? 12.811 -8.101 -41.814 1.00 95.50 109 ALA A N 1
ATOM 741 C CA . ALA A 1 109 ? 12.332 -7.213 -42.869 1.00 95.50 109 ALA A CA 1
ATOM 742 C C . ALA A 1 109 ? 11.053 -7.773 -43.541 1.00 95.50 109 ALA A C 1
ATOM 744 O O . ALA A 1 109 ? 10.792 -8.980 -43.451 1.00 95.50 109 ALA A O 1
ATOM 745 N N . PRO A 1 110 ? 10.244 -6.927 -44.212 1.00 94.62 110 PRO A N 1
ATOM 746 C CA . PRO A 1 110 ? 9.086 -7.380 -44.982 1.00 94.62 110 PRO A CA 1
ATOM 747 C C . PRO A 1 110 ? 9.438 -8.455 -46.020 1.00 94.62 110 PRO A C 1
ATOM 749 O O . PRO A 1 110 ? 10.575 -8.556 -46.477 1.00 94.62 110 PRO A O 1
ATOM 752 N N . SER A 1 111 ? 8.447 -9.255 -46.420 1.00 93.62 111 SER A N 1
ATOM 753 C CA . SER A 1 111 ? 8.653 -10.322 -47.408 1.00 93.62 111 SER A CA 1
ATOM 754 C C . SER A 1 111 ? 9.264 -9.779 -48.706 1.00 93.62 111 SER A C 1
ATOM 756 O O . SER A 1 111 ? 8.808 -8.764 -49.229 1.00 93.62 111 SER A O 1
ATOM 758 N N . GLY A 1 112 ? 10.301 -10.454 -49.213 1.00 92.19 112 GLY A N 1
ATOM 759 C CA . GLY A 1 112 ? 11.021 -10.045 -50.424 1.00 92.19 112 GLY A CA 1
ATOM 760 C C . GLY A 1 112 ? 12.044 -8.919 -50.226 1.00 92.19 112 GLY A C 1
ATOM 761 O O . GLY A 1 112 ? 12.658 -8.503 -51.206 1.00 92.19 112 GLY A O 1
ATOM 762 N N . VAL A 1 113 ? 12.245 -8.444 -48.990 1.00 96.62 113 VAL A N 1
ATOM 763 C CA . VAL A 1 113 ? 13.267 -7.449 -48.640 1.00 96.62 113 VAL A CA 1
ATOM 764 C C . VAL A 1 113 ? 14.412 -8.114 -47.879 1.00 96.62 113 VAL A C 1
ATOM 766 O O . VAL A 1 113 ? 14.200 -8.761 -46.852 1.00 96.62 113 VAL A O 1
ATOM 769 N N . SER A 1 114 ? 15.632 -7.900 -48.354 1.00 96.81 114 SER A N 1
ATOM 770 C CA . SER A 1 114 ? 16.866 -8.214 -47.637 1.00 96.81 114 SER A CA 1
ATOM 771 C C . SER A 1 114 ? 17.320 -6.997 -46.835 1.00 96.81 114 SER A C 1
ATOM 773 O O . SER A 1 114 ? 17.170 -5.861 -47.281 1.00 96.81 114 SER A O 1
ATOM 775 N N . ALA A 1 115 ? 17.881 -7.225 -45.649 1.00 97.75 115 ALA A N 1
ATOM 776 C CA . ALA A 1 115 ? 18.417 -6.175 -44.791 1.00 97.75 115 ALA A CA 1
ATOM 777 C C . ALA A 1 115 ? 19.837 -6.538 -44.353 1.00 97.75 115 ALA A C 1
ATOM 779 O O . ALA A 1 115 ? 20.079 -7.648 -43.875 1.00 97.75 115 ALA A O 1
ATOM 780 N N . GLN A 1 116 ? 20.772 -5.604 -44.482 1.00 97.69 116 GLN A N 1
ATOM 781 C CA . GLN A 1 116 ? 22.167 -5.794 -44.094 1.00 97.69 116 GLN A CA 1
ATOM 782 C C . GLN A 1 116 ? 22.705 -4.538 -43.416 1.00 97.69 116 GLN A C 1
ATOM 784 O O . GLN A 1 116 ? 22.463 -3.429 -43.882 1.00 97.69 116 GLN A O 1
ATOM 789 N N . LEU A 1 117 ? 23.454 -4.702 -42.325 1.00 97.62 117 LEU A N 1
ATOM 790 C CA . LEU A 1 117 ? 24.187 -3.587 -41.727 1.00 97.62 117 LEU A CA 1
ATOM 791 C C . LEU A 1 117 ? 25.261 -3.086 -42.697 1.00 97.62 117 LEU A C 1
ATOM 793 O O . LEU A 1 117 ? 26.111 -3.857 -43.141 1.00 97.62 117 LEU A O 1
ATOM 797 N N . ASP A 1 118 ? 25.207 -1.793 -42.993 1.00 96.31 118 ASP A N 1
ATOM 798 C CA . ASP A 1 118 ? 26.135 -1.089 -43.881 1.00 96.31 118 ASP A CA 1
ATOM 799 C C . ASP A 1 118 ? 27.539 -1.004 -43.262 1.00 96.31 118 ASP A C 1
ATOM 801 O O . ASP A 1 118 ? 28.554 -1.255 -43.903 1.00 96.31 118 ASP A O 1
ATOM 805 N N . ASN A 1 119 ? 27.584 -0.715 -41.960 1.00 95.00 119 ASN A N 1
ATOM 806 C CA . ASN A 1 119 ? 28.802 -0.591 -41.170 1.00 95.00 119 ASN A CA 1
ATOM 807 C C . ASN A 1 119 ? 28.610 -1.210 -39.782 1.00 95.00 119 ASN A C 1
ATOM 809 O O . ASN A 1 119 ? 27.485 -1.494 -39.360 1.00 95.00 119 ASN A O 1
ATOM 813 N N . LEU A 1 120 ? 29.718 -1.383 -39.054 1.00 97.12 120 LEU A N 1
ATOM 814 C CA . LEU A 1 120 ? 29.676 -1.775 -37.648 1.00 97.12 120 LEU A CA 1
ATOM 815 C C . LEU A 1 120 ? 28.861 -0.759 -36.840 1.00 97.12 120 LEU A C 1
ATOM 817 O O . LEU A 1 120 ? 29.117 0.444 -36.891 1.00 97.12 120 LEU A O 1
ATOM 821 N N . THR A 1 121 ? 27.901 -1.250 -36.064 1.00 97.56 121 THR A N 1
ATOM 822 C CA . THR A 1 121 ? 27.121 -0.411 -35.146 1.00 97.56 121 THR A CA 1
ATOM 823 C C . THR A 1 121 ? 27.997 0.141 -34.022 1.00 97.56 121 THR A C 1
ATOM 825 O O . THR A 1 121 ? 28.998 -0.466 -33.626 1.00 97.56 121 THR A O 1
ATOM 828 N N . SER A 1 122 ? 27.638 1.300 -33.477 1.00 97.56 122 SER A N 1
ATOM 829 C CA . SER A 1 122 ? 28.427 1.959 -32.427 1.00 97.56 122 SER A CA 1
ATOM 830 C C . SER A 1 122 ? 27.567 2.878 -31.557 1.00 97.56 122 SER A C 1
ATOM 832 O O . SER A 1 122 ? 26.367 2.997 -31.780 1.00 97.56 122 SER A O 1
ATOM 834 N N . GLY A 1 123 ? 28.160 3.506 -30.539 1.00 96.75 123 GLY A N 1
ATOM 835 C CA . GLY A 1 123 ? 27.467 4.460 -29.661 1.00 96.75 123 GLY A CA 1
ATOM 836 C C . GLY A 1 123 ? 26.667 3.829 -28.516 1.00 96.75 123 GLY A C 1
ATOM 837 O O . GLY A 1 123 ? 26.203 4.535 -27.631 1.00 96.75 123 GLY A O 1
ATOM 838 N N . GLY A 1 124 ? 26.547 2.502 -28.463 1.00 97.50 124 GLY A N 1
ATOM 839 C CA . GLY A 1 124 ? 25.914 1.807 -27.348 1.00 97.50 124 GLY A CA 1
ATOM 840 C C . GLY A 1 124 ? 26.758 1.894 -26.079 1.00 97.50 124 GLY A C 1
ATOM 841 O O . GLY A 1 124 ? 27.940 1.539 -26.081 1.00 97.50 124 GLY A O 1
ATOM 842 N N . VAL A 1 125 ? 26.144 2.303 -24.973 1.00 97.06 125 VAL A N 1
ATOM 843 C CA . VAL A 1 125 ? 26.783 2.388 -23.651 1.00 97.06 125 VAL A CA 1
ATOM 844 C C . VAL A 1 125 ? 25.912 1.647 -22.650 1.00 97.06 125 VAL A C 1
ATOM 846 O O . VAL A 1 125 ? 24.703 1.843 -22.632 1.00 97.06 125 VAL A O 1
ATOM 849 N N . THR A 1 126 ? 26.516 0.807 -21.809 1.00 96.69 126 THR A N 1
ATOM 850 C CA . THR A 1 126 ? 25.830 0.181 -20.667 1.00 96.69 126 THR A CA 1
ATOM 851 C C . THR A 1 126 ? 26.095 1.013 -19.420 1.00 96.69 126 THR A C 1
ATOM 853 O O . THR A 1 126 ? 27.254 1.214 -19.053 1.00 96.69 126 THR A O 1
ATOM 856 N N . ARG A 1 127 ? 25.043 1.458 -18.730 1.00 95.19 127 ARG A N 1
ATOM 857 C CA . ARG A 1 127 ? 25.155 2.176 -17.453 1.00 95.19 127 ARG A CA 1
ATOM 858 C C . ARG A 1 127 ? 24.056 1.723 -16.502 1.00 95.19 127 ARG A C 1
ATOM 860 O O . ARG A 1 127 ? 22.950 2.255 -16.501 1.00 95.19 127 ARG A O 1
ATOM 867 N N . MET A 1 128 ? 24.375 0.741 -15.666 1.00 93.81 128 MET A N 1
ATOM 868 C CA . MET A 1 128 ? 23.430 0.202 -14.689 1.00 93.81 128 MET A CA 1
ATOM 869 C C . MET A 1 128 ? 23.291 1.133 -13.485 1.00 93.81 128 MET A C 1
ATOM 871 O O . MET A 1 128 ? 24.266 1.396 -12.783 1.00 93.81 128 MET A O 1
ATOM 875 N N . VAL A 1 129 ? 22.067 1.580 -13.218 1.00 95.25 129 VAL A N 1
ATOM 876 C CA . VAL A 1 129 ? 21.745 2.488 -12.112 1.00 95.25 129 VAL A CA 1
ATOM 877 C C . VAL A 1 129 ? 20.680 1.896 -11.204 1.00 95.25 129 VAL A C 1
ATOM 879 O O . VAL A 1 129 ? 19.876 1.062 -11.633 1.00 95.25 129 VAL A O 1
ATOM 882 N N . SER A 1 130 ? 20.677 2.322 -9.942 1.00 96.94 130 SER A N 1
ATOM 883 C CA . SER A 1 130 ? 19.598 2.005 -9.006 1.00 96.94 130 SER A CA 1
ATOM 884 C C . SER A 1 130 ? 18.399 2.912 -9.261 1.00 96.94 130 SER A C 1
ATOM 886 O O . SER A 1 130 ? 18.571 4.116 -9.443 1.00 96.94 130 SER A O 1
ATOM 888 N N . ILE A 1 131 ? 17.193 2.349 -9.266 1.00 97.44 131 ILE A N 1
ATOM 889 C CA . ILE A 1 131 ? 15.947 3.095 -9.455 1.00 97.44 131 ILE A CA 1
ATOM 890 C C . ILE A 1 131 ? 14.929 2.772 -8.367 1.00 97.44 131 ILE A C 1
ATOM 892 O O . ILE A 1 131 ? 14.876 1.647 -7.868 1.00 97.44 131 ILE A O 1
ATOM 896 N N . VAL A 1 132 ? 14.087 3.751 -8.039 1.00 97.88 132 VAL A N 1
ATOM 897 C CA . VAL A 1 132 ? 12.971 3.574 -7.099 1.00 97.88 132 VAL A CA 1
ATOM 898 C C . VAL A 1 132 ? 11.925 2.645 -7.704 1.00 97.88 132 VAL A C 1
ATOM 900 O O . VAL A 1 132 ? 11.453 2.880 -8.818 1.00 97.88 132 VAL A O 1
ATOM 903 N N . THR A 1 133 ? 11.531 1.603 -6.976 1.00 97.62 133 THR A N 1
ATOM 904 C CA . THR A 1 133 ? 10.464 0.686 -7.401 1.00 97.62 133 THR A CA 1
ATOM 905 C C . THR A 1 133 ? 9.182 0.888 -6.597 1.00 97.62 133 THR A C 1
ATOM 907 O O . THR A 1 133 ? 9.192 1.437 -5.496 1.00 97.62 133 THR A O 1
ATOM 910 N N . ALA A 1 134 ? 8.057 0.402 -7.128 1.00 96.88 134 ALA A N 1
ATOM 911 C CA . ALA A 1 134 ? 6.798 0.371 -6.382 1.00 96.88 134 ALA A CA 1
ATOM 912 C C . ALA A 1 134 ? 6.898 -0.494 -5.108 1.00 96.88 134 ALA A C 1
ATOM 914 O O . ALA A 1 134 ? 6.302 -0.152 -4.088 1.00 96.88 134 ALA A O 1
ATOM 915 N N . GLY A 1 135 ? 7.688 -1.575 -5.153 1.00 97.19 135 GLY A N 1
ATOM 916 C CA . GLY A 1 135 ? 7.952 -2.429 -3.993 1.00 97.19 135 GLY A CA 1
ATOM 917 C C . GLY A 1 135 ? 8.718 -1.699 -2.889 1.00 97.19 135 GLY A C 1
ATOM 918 O O . GLY A 1 135 ? 8.352 -1.816 -1.722 1.00 97.19 135 GLY A O 1
ATOM 919 N N . ASP A 1 136 ? 9.711 -0.878 -3.253 1.00 97.06 136 ASP A N 1
ATOM 920 C CA . ASP A 1 136 ? 10.456 -0.059 -2.286 1.00 97.06 136 ASP A CA 1
ATOM 921 C C . ASP A 1 136 ? 9.530 0.935 -1.570 1.00 97.06 136 ASP A C 1
ATOM 923 O O . ASP A 1 136 ? 9.540 1.029 -0.343 1.00 97.06 136 ASP A O 1
ATOM 927 N N . VAL A 1 137 ? 8.672 1.627 -2.329 1.00 96.38 137 VAL A N 1
ATOM 928 C CA . VAL A 1 137 ? 7.684 2.576 -1.789 1.00 96.38 137 VAL A CA 1
ATOM 929 C C . VAL A 1 137 ? 6.689 1.875 -0.862 1.00 96.38 137 VAL A C 1
ATOM 931 O O . VAL A 1 137 ? 6.383 2.390 0.213 1.00 96.38 137 VAL A O 1
ATOM 934 N N . GLN A 1 138 ? 6.204 0.686 -1.231 1.00 95.06 138 GLN A N 1
ATOM 935 C CA . GLN A 1 138 ? 5.288 -0.087 -0.390 1.00 95.06 138 GLN A CA 1
ATOM 936 C C . GLN A 1 138 ? 5.955 -0.540 0.918 1.00 95.06 138 GLN A C 1
ATOM 938 O O . GLN A 1 138 ? 5.348 -0.435 1.987 1.00 95.06 138 GLN A O 1
ATOM 943 N N . ALA A 1 139 ? 7.203 -1.008 0.851 1.00 94.81 139 ALA A N 1
ATOM 944 C CA . ALA A 1 139 ? 7.967 -1.409 2.028 1.00 94.81 139 ALA A CA 1
ATOM 945 C C . ALA A 1 139 ? 8.251 -0.215 2.954 1.00 94.81 139 ALA A C 1
ATOM 947 O O . ALA A 1 139 ? 8.070 -0.323 4.168 1.00 94.81 139 ALA A O 1
ATOM 948 N N . ALA A 1 140 ? 8.636 0.933 2.389 1.00 95.06 140 ALA A N 1
ATOM 949 C CA . ALA A 1 140 ? 8.833 2.176 3.130 1.00 95.06 140 ALA A CA 1
ATOM 950 C C . ALA A 1 140 ? 7.531 2.656 3.794 1.00 95.06 140 ALA A C 1
ATOM 952 O O . ALA A 1 140 ? 7.541 3.013 4.968 1.00 95.06 140 ALA A O 1
ATOM 953 N N . LYS A 1 141 ? 6.394 2.577 3.090 1.00 92.81 141 LYS A N 1
ATOM 954 C CA . LYS A 1 141 ? 5.070 2.936 3.622 1.00 92.81 141 LYS A CA 1
ATOM 955 C C . LYS A 1 141 ? 4.678 2.090 4.834 1.00 92.81 141 LYS A C 1
ATOM 957 O O . LYS A 1 141 ? 4.135 2.624 5.798 1.00 92.81 141 LYS A O 1
ATOM 962 N N . LYS A 1 142 ? 4.954 0.781 4.796 1.00 89.81 142 LYS A N 1
ATOM 963 C CA . LYS A 1 142 ? 4.694 -0.112 5.934 1.00 89.81 142 LYS A CA 1
ATOM 964 C C . LYS A 1 142 ? 5.549 0.278 7.144 1.00 89.81 142 LYS A C 1
ATOM 966 O O . LYS A 1 142 ? 5.006 0.495 8.218 1.00 89.81 142 LYS A O 1
ATOM 971 N N . LYS A 1 143 ? 6.855 0.471 6.935 1.00 91.44 143 LYS A N 1
ATOM 972 C CA . LYS A 1 143 ? 7.779 0.904 7.997 1.00 91.44 143 LYS A CA 1
ATOM 973 C C . LYS A 1 143 ? 7.371 2.233 8.636 1.00 91.44 143 LYS A C 1
ATOM 975 O O . LYS A 1 143 ? 7.424 2.347 9.850 1.00 91.44 143 LYS A O 1
ATOM 980 N N . LEU A 1 144 ? 6.911 3.189 7.826 1.00 89.31 144 LEU A N 1
ATOM 981 C CA . LEU A 1 144 ? 6.473 4.509 8.288 1.00 89.31 144 LEU A CA 1
ATOM 982 C C . LEU A 1 144 ? 5.313 4.444 9.298 1.00 89.31 144 LEU A C 1
ATOM 984 O O . LEU A 1 144 ? 5.188 5.322 10.143 1.00 89.31 144 LEU A O 1
ATOM 988 N N . ALA A 1 145 ? 4.449 3.430 9.197 1.00 79.88 145 ALA A N 1
ATOM 989 C CA . ALA A 1 145 ? 3.364 3.234 10.154 1.00 79.88 145 ALA A CA 1
ATOM 990 C C . ALA A 1 145 ? 3.795 2.453 11.393 1.00 79.88 145 ALA A C 1
ATOM 992 O O . ALA A 1 145 ? 3.291 2.725 12.478 1.00 79.88 145 ALA A O 1
ATOM 993 N N . ASP A 1 146 ? 4.709 1.497 11.238 1.00 83.19 146 ASP A N 1
ATOM 994 C CA . ASP A 1 146 ? 5.121 0.627 12.337 1.00 83.19 146 ASP A CA 1
ATOM 995 C C . ASP A 1 146 ? 5.914 1.391 13.419 1.00 83.19 146 ASP A C 1
ATOM 997 O O . ASP A 1 146 ? 5.807 1.032 14.588 1.00 83.19 146 ASP A O 1
ATOM 1001 N N . GLU A 1 147 ? 6.651 2.450 13.053 1.00 79.44 147 GLU A N 1
ATOM 1002 C CA . GLU A 1 147 ? 7.640 3.118 13.923 1.00 79.44 147 GLU A CA 1
ATOM 1003 C C . GLU A 1 147 ? 7.048 3.692 15.227 1.00 79.44 147 GLU A C 1
ATOM 1005 O O . GLU A 1 147 ? 7.648 3.504 16.281 1.00 79.44 147 GLU A O 1
ATOM 1010 N N . ASP A 1 148 ? 5.833 4.262 15.198 1.00 82.00 148 ASP A N 1
ATOM 1011 C CA . ASP A 1 148 ? 5.214 4.895 16.385 1.00 82.00 148 ASP A CA 1
ATOM 1012 C C . ASP A 1 148 ? 3.774 4.444 16.676 1.00 82.00 148 ASP A C 1
ATOM 1014 O O . ASP A 1 148 ? 3.128 4.961 17.591 1.00 82.00 148 ASP A O 1
ATOM 1018 N N . SER A 1 149 ? 3.236 3.495 15.903 1.00 87.19 149 SER A N 1
ATOM 1019 C CA . SER A 1 149 ? 1.813 3.119 15.968 1.00 87.19 149 SER A CA 1
ATOM 1020 C C . SER A 1 149 ? 1.310 2.795 17.378 1.00 87.19 149 SER A C 1
ATOM 1022 O O . SER A 1 149 ? 0.190 3.166 17.724 1.00 87.19 149 SER A O 1
ATOM 1024 N N . ALA A 1 150 ? 2.128 2.133 18.201 1.00 90.69 150 ALA A N 1
ATOM 1025 C CA . ALA A 1 150 ? 1.762 1.772 19.567 1.00 90.69 150 ALA A CA 1
ATOM 1026 C C . ALA A 1 150 ? 1.663 2.999 20.486 1.00 90.69 150 ALA A C 1
ATOM 1028 O O . ALA A 1 150 ? 0.674 3.126 21.201 1.00 90.69 150 ALA A O 1
ATOM 1029 N N . SER A 1 151 ? 2.634 3.919 20.419 1.00 91.62 151 SER A N 1
ATOM 1030 C CA . SER A 1 151 ? 2.618 5.151 21.221 1.00 91.62 151 SER A CA 1
ATOM 1031 C C . SER A 1 151 ? 1.416 6.016 20.858 1.00 91.62 151 SER A C 1
ATOM 1033 O O . SER A 1 151 ? 0.643 6.397 21.731 1.00 91.62 151 SER A O 1
ATOM 1035 N N . VAL A 1 152 ? 1.186 6.236 19.558 1.00 93.31 152 VAL A N 1
ATOM 1036 C CA . VAL A 1 152 ? 0.058 7.055 19.087 1.00 93.31 152 VAL A CA 1
ATOM 1037 C C . VAL A 1 152 ? -1.284 6.421 19.456 1.00 93.31 152 VAL A C 1
ATOM 1039 O O . VAL A 1 152 ? -2.226 7.122 19.831 1.00 93.31 152 VAL A O 1
ATOM 1042 N N . ARG A 1 153 ? -1.393 5.087 19.388 1.00 94.62 153 ARG A N 1
ATOM 1043 C CA . ARG A 1 153 ? -2.589 4.378 19.856 1.00 94.62 153 ARG A CA 1
ATOM 1044 C C . ARG A 1 153 ? -2.833 4.650 21.334 1.00 94.62 153 ARG A C 1
ATOM 1046 O O . ARG A 1 153 ? -3.955 4.995 21.689 1.00 94.62 153 ARG A O 1
ATOM 1053 N N . ASP A 1 154 ? -1.822 4.490 22.177 1.00 94.69 154 ASP A N 1
ATOM 1054 C CA . ASP A 1 154 ? -1.974 4.627 23.624 1.00 94.69 154 ASP A CA 1
ATOM 1055 C C . ASP A 1 154 ? -2.292 6.088 24.015 1.00 94.69 154 ASP A C 1
ATOM 1057 O O . ASP A 1 154 ? -3.139 6.330 24.876 1.00 94.69 154 ASP A O 1
ATOM 1061 N N . GLU A 1 155 ? -1.727 7.070 23.304 1.00 94.94 155 GLU A N 1
ATOM 1062 C CA . GLU A 1 155 ? -2.081 8.491 23.431 1.00 94.94 155 GLU A CA 1
ATOM 1063 C C . GLU A 1 155 ? -3.529 8.781 23.016 1.00 94.94 155 GLU A C 1
ATOM 1065 O O . GLU A 1 155 ? -4.241 9.512 23.707 1.00 94.94 155 GLU A O 1
ATOM 1070 N N . LEU A 1 156 ? -3.998 8.201 21.907 1.00 96.00 156 LEU A N 1
ATOM 1071 C CA . LEU A 1 156 ? -5.394 8.316 21.484 1.00 96.00 156 LEU A CA 1
ATOM 1072 C C . LEU A 1 156 ? -6.349 7.634 22.472 1.00 96.00 156 LEU A C 1
ATOM 1074 O O . LEU A 1 156 ? -7.408 8.184 22.763 1.00 96.00 156 LEU A O 1
ATOM 1078 N N . VAL A 1 157 ? -5.978 6.472 23.017 1.00 95.69 157 VAL A N 1
ATOM 1079 C CA . VAL A 1 157 ? -6.751 5.775 24.058 1.00 95.69 157 VAL A CA 1
ATOM 1080 C C . VAL A 1 157 ? -6.878 6.658 25.302 1.00 95.69 157 VAL A C 1
ATOM 1082 O O . VAL A 1 157 ? -7.970 6.785 25.851 1.00 95.69 157 VAL A O 1
ATOM 1085 N N . ALA A 1 158 ? -5.794 7.318 25.714 1.00 95.88 158 ALA A N 1
ATOM 1086 C CA . ALA A 1 158 ? -5.777 8.203 26.878 1.00 95.88 158 ALA A CA 1
ATOM 1087 C C . ALA A 1 158 ? -6.616 9.485 26.707 1.00 95.88 158 ALA A C 1
ATOM 1089 O O . ALA A 1 158 ? -6.961 10.118 27.705 1.00 95.88 158 ALA A O 1
ATOM 1090 N N . LYS A 1 159 ? -6.950 9.871 25.467 1.00 96.25 159 LYS A N 1
ATOM 1091 C CA . LYS A 1 159 ? -7.825 11.017 25.158 1.00 96.25 159 LYS A CA 1
ATOM 1092 C C . LYS A 1 159 ? -9.320 10.698 25.327 1.00 96.25 159 LYS A C 1
ATOM 1094 O O . LYS A 1 159 ? -10.123 11.628 25.287 1.00 96.25 159 LYS A O 1
ATOM 1099 N N . PHE A 1 160 ? -9.711 9.432 25.492 1.00 96.25 160 PHE A N 1
ATOM 1100 C CA . PHE A 1 160 ? -11.100 9.078 25.799 1.00 96.25 160 PHE A CA 1
ATOM 1101 C C . PHE A 1 160 ? -11.448 9.327 27.270 1.00 96.25 160 PHE A C 1
ATOM 1103 O O . PHE A 1 160 ? -10.604 9.222 28.162 1.00 96.25 160 PHE A O 1
ATOM 1110 N N . ASP A 1 161 ? -12.729 9.590 27.527 1.00 94.19 161 ASP A N 1
ATOM 1111 C CA . ASP A 1 161 ? -13.255 9.665 28.885 1.00 94.19 161 ASP A CA 1
ATOM 1112 C C . ASP A 1 161 ? -13.185 8.299 29.581 1.00 94.19 161 ASP A C 1
ATOM 1114 O O . ASP A 1 161 ? -13.315 7.244 28.959 1.00 94.19 161 ASP A O 1
ATOM 1118 N N . LYS A 1 162 ? -13.053 8.302 30.913 1.00 91.81 162 LYS A N 1
ATOM 1119 C CA . LYS A 1 162 ? -12.982 7.063 31.713 1.00 91.81 162 LYS A CA 1
ATOM 1120 C C . LYS A 1 162 ? -14.226 6.175 31.585 1.00 91.81 162 LYS A C 1
ATOM 1122 O O . LYS A 1 162 ? -14.136 4.981 31.842 1.00 91.81 162 LYS A O 1
ATOM 1127 N N . SER A 1 163 ? -15.367 6.758 31.219 1.00 93.44 163 SER A N 1
ATOM 1128 C CA . SER A 1 163 ? -16.628 6.057 30.951 1.00 93.44 163 SER A CA 1
ATOM 1129 C C . SER A 1 163 ? -16.714 5.480 29.538 1.00 93.44 163 SER A C 1
ATOM 1131 O O . SER A 1 163 ? -17.749 4.937 29.170 1.00 93.44 163 SER A O 1
ATOM 1133 N N . THR A 1 164 ? -15.683 5.617 28.705 1.00 95.44 164 THR A N 1
ATOM 1134 C CA . THR A 1 164 ? -15.682 5.078 27.345 1.00 95.44 164 THR A CA 1
ATOM 1135 C C . THR A 1 164 ? -15.056 3.688 27.317 1.00 95.44 164 THR A C 1
ATOM 1137 O O . THR A 1 164 ? -13.900 3.496 27.700 1.00 95.44 164 THR A O 1
ATOM 1140 N N . LYS A 1 165 ? -15.778 2.712 26.763 1.00 94.69 165 LYS A N 1
ATOM 1141 C CA . LYS A 1 165 ? -15.188 1.438 26.358 1.00 94.69 165 LYS A CA 1
ATOM 1142 C C . LYS A 1 165 ? -14.519 1.605 24.999 1.00 94.69 165 LYS A C 1
ATOM 1144 O O . LYS A 1 165 ? -15.183 1.742 23.970 1.00 94.69 165 LYS A O 1
ATOM 1149 N N . VAL A 1 166 ? -13.191 1.590 24.988 1.00 95.00 166 VAL A N 1
ATOM 1150 C CA . VAL A 1 166 ? -12.415 1.715 23.752 1.00 95.00 166 VAL A CA 1
ATOM 1151 C C . VAL A 1 166 ? -12.388 0.382 23.007 1.00 95.00 166 VAL A C 1
ATOM 1153 O O . VAL A 1 166 ? -12.065 -0.659 23.578 1.00 95.00 166 VAL A O 1
ATOM 1156 N N . ALA A 1 167 ? -12.697 0.412 21.712 1.00 93.75 167 ALA A N 1
ATOM 1157 C CA . ALA A 1 167 ? -12.520 -0.730 20.828 1.00 93.75 167 ALA A CA 1
ATOM 1158 C C . ALA A 1 167 ? -11.075 -0.725 20.313 1.00 93.75 167 ALA A C 1
ATOM 1160 O O . ALA A 1 167 ? -10.805 -0.221 19.226 1.00 93.75 167 ALA A O 1
ATOM 1161 N N . THR A 1 168 ? -10.122 -1.244 21.088 1.00 91.19 168 THR A N 1
ATOM 1162 C CA . THR A 1 168 ? -8.684 -1.162 20.754 1.00 91.19 168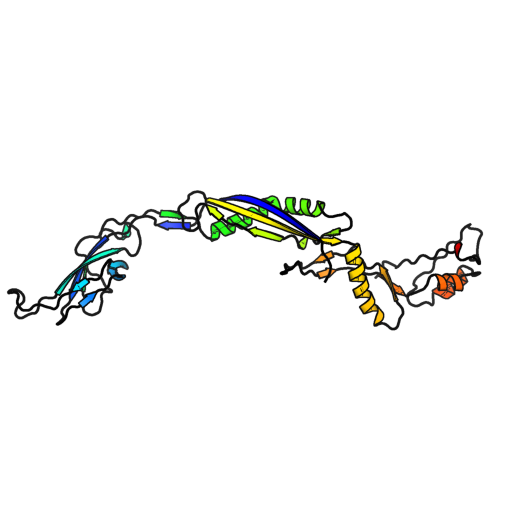 THR A CA 1
ATOM 1163 C C . THR A 1 168 ? -8.346 -1.774 19.389 1.00 91.19 168 THR A C 1
ATOM 1165 O O . THR A 1 168 ? -7.524 -1.228 18.657 1.00 91.19 168 THR A O 1
ATOM 1168 N N . GLU A 1 169 ? -9.035 -2.849 18.994 1.00 91.25 169 GLU A N 1
ATOM 1169 C CA . GLU A 1 169 ? -8.900 -3.479 17.667 1.00 91.25 169 GLU A CA 1
ATOM 1170 C C . GLU A 1 169 ? -9.407 -2.602 16.507 1.00 91.25 169 GLU A C 1
ATOM 1172 O O . GLU A 1 169 ? -9.122 -2.879 15.346 1.00 91.25 169 GLU A O 1
ATOM 1177 N N . SER A 1 170 ? -10.137 -1.522 16.798 1.00 93.19 170 SER A N 1
ATOM 1178 C CA . SER A 1 170 ? -10.578 -0.546 15.796 1.00 93.19 170 SER A CA 1
ATOM 1179 C C . SER A 1 170 ? -9.478 0.419 15.353 1.00 93.19 170 SER A C 1
ATOM 1181 O O . SER A 1 170 ? -9.717 1.234 14.459 1.00 93.19 170 SER A O 1
ATOM 1183 N N . PHE A 1 171 ? -8.296 0.349 15.976 1.00 93.12 171 PHE A N 1
ATOM 1184 C CA . PHE A 1 171 ? -7.160 1.184 15.626 1.00 93.12 171 PHE A CA 1
ATOM 1185 C C . PHE A 1 171 ? -6.706 0.894 14.194 1.00 93.12 171 PHE A C 1
ATOM 1187 O O . PHE A 1 171 ? -6.205 -0.186 13.877 1.00 93.12 171 PHE A O 1
ATOM 1194 N N . VAL A 1 172 ? -6.881 1.879 13.319 1.00 90.81 172 VAL A N 1
ATOM 1195 C CA . VAL A 1 172 ? -6.535 1.780 11.902 1.00 90.81 172 VAL A CA 1
ATOM 1196 C C . VAL A 1 172 ? -5.635 2.930 11.487 1.00 90.81 172 VAL A C 1
ATOM 1198 O O . VAL A 1 172 ? -5.800 4.068 11.928 1.00 90.81 172 VAL A O 1
ATOM 1201 N N . ILE A 1 173 ? -4.707 2.616 10.585 1.00 91.69 173 ILE A N 1
ATOM 1202 C CA . ILE A 1 173 ? -3.753 3.567 10.024 1.00 91.69 173 ILE A CA 1
ATOM 1203 C C . ILE A 1 173 ? -4.135 3.835 8.568 1.00 91.69 173 ILE A C 1
ATOM 1205 O O . ILE A 1 173 ? -4.166 2.933 7.726 1.00 91.69 173 ILE A O 1
ATOM 1209 N N . GLY A 1 174 ? -4.477 5.085 8.288 1.00 90.62 174 GLY A N 1
ATOM 1210 C CA . GLY A 1 174 ? -4.688 5.639 6.960 1.00 90.62 174 GLY A CA 1
ATOM 1211 C C . GLY A 1 174 ? -3.443 6.364 6.464 1.00 90.62 174 GLY A C 1
ATOM 1212 O O . GLY A 1 174 ? -2.609 6.808 7.250 1.00 90.62 174 GLY A O 1
ATOM 1213 N N . TYR A 1 175 ? -3.330 6.490 5.145 1.00 92.38 175 TYR A N 1
ATOM 1214 C CA . TYR A 1 175 ? -2.252 7.242 4.515 1.00 92.38 175 TYR A CA 1
ATOM 1215 C C . TYR A 1 175 ? -2.822 8.112 3.408 1.00 92.38 175 TYR A C 1
ATOM 1217 O O . TYR A 1 175 ? -3.521 7.603 2.527 1.00 92.38 175 TYR A O 1
ATOM 1225 N N . GLU A 1 176 ? -2.447 9.379 3.421 1.00 93.25 176 GLU A N 1
ATOM 1226 C CA . GLU A 1 176 ? -2.774 10.370 2.403 1.00 93.25 176 GLU A CA 1
ATOM 1227 C C . GLU A 1 176 ? -1.483 11.020 1.895 1.00 93.25 176 GLU A C 1
ATOM 1229 O O . GLU A 1 176 ? -0.432 10.912 2.531 1.00 93.25 176 GLU A O 1
ATOM 1234 N N . ASN A 1 177 ? -1.546 11.652 0.719 1.00 94.31 177 ASN A N 1
ATOM 1235 C CA . ASN A 1 177 ? -0.423 12.394 0.128 1.00 94.31 177 ASN A CA 1
ATOM 1236 C C . ASN A 1 177 ? 0.895 11.594 0.100 1.00 94.31 177 ASN A C 1
ATOM 1238 O O . ASN A 1 177 ? 1.955 12.095 0.461 1.00 94.31 177 ASN A O 1
ATOM 1242 N N . VAL A 1 178 ? 0.819 10.310 -0.272 1.00 95.56 178 VAL A N 1
ATOM 1243 C CA . VAL A 1 178 ? 1.989 9.424 -0.304 1.00 95.56 178 VAL A CA 1
ATOM 1244 C C . VAL A 1 178 ? 2.860 9.783 -1.503 1.00 95.56 178 VAL A C 1
ATOM 1246 O O . VAL A 1 178 ? 2.521 9.461 -2.642 1.00 95.56 178 VAL A O 1
ATOM 1249 N N . GLU A 1 179 ? 4.009 10.391 -1.237 1.00 96.25 179 GLU A N 1
ATOM 1250 C CA . GLU A 1 179 ? 4.935 10.866 -2.257 1.00 96.25 179 GLU A CA 1
ATOM 1251 C C . GLU A 1 179 ? 6.340 10.319 -2.030 1.00 96.25 179 GLU A C 1
ATOM 1253 O O . GLU A 1 179 ? 6.887 10.357 -0.928 1.00 96.25 179 GLU A O 1
ATOM 1258 N N . SER A 1 180 ? 6.952 9.816 -3.102 1.00 96.94 180 SER A N 1
ATOM 1259 C CA . SER A 1 180 ? 8.347 9.390 -3.090 1.00 96.94 180 SER A CA 1
ATOM 1260 C C . SER A 1 180 ? 9.195 10.348 -3.912 1.00 96.94 180 SER A C 1
ATOM 1262 O O . SER A 1 180 ? 8.856 10.671 -5.053 1.00 96.94 180 SER A O 1
ATOM 1264 N N . SER A 1 181 ? 10.311 10.774 -3.328 1.00 96.62 181 SER A N 1
ATOM 1265 C CA . SER A 1 181 ? 11.321 11.594 -3.978 1.00 96.62 181 SER A CA 1
ATOM 1266 C C . SER A 1 181 ? 12.687 10.904 -3.900 1.00 96.62 181 SER A C 1
ATOM 1268 O O . SER A 1 181 ? 13.209 10.714 -2.798 1.00 96.62 181 SER A O 1
ATOM 1270 N N . PRO A 1 182 ? 13.299 10.534 -5.038 1.00 96.12 182 PRO A N 1
ATOM 1271 C CA . PRO A 1 182 ? 12.760 10.613 -6.402 1.00 96.12 182 PRO A CA 1
ATOM 1272 C C . PRO A 1 182 ? 11.557 9.686 -6.655 1.00 96.12 182 PRO A C 1
ATOM 1274 O O . PRO A 1 182 ? 11.332 8.734 -5.914 1.00 96.12 182 PRO A O 1
ATOM 1277 N N . SER A 1 183 ? 10.785 9.955 -7.712 1.00 96.56 183 SER A N 1
ATOM 1278 C CA . SER A 1 183 ? 9.598 9.159 -8.048 1.00 96.56 183 SER A CA 1
ATOM 1279 C C . SER A 1 183 ? 9.942 7.765 -8.585 1.00 96.56 183 SER A C 1
ATOM 1281 O O . SER A 1 183 ? 11.072 7.486 -8.992 1.00 96.56 183 SER A O 1
ATOM 1283 N N . ILE A 1 184 ? 8.948 6.870 -8.612 1.00 96.62 184 ILE A N 1
ATOM 1284 C CA . ILE A 1 184 ? 9.106 5.505 -9.133 1.00 96.62 184 ILE A CA 1
ATOM 1285 C C . ILE A 1 184 ? 9.699 5.538 -10.553 1.00 96.62 184 ILE A C 1
ATOM 1287 O O . ILE A 1 184 ? 9.260 6.288 -11.425 1.00 96.62 184 ILE A O 1
ATOM 1291 N N . GLY A 1 185 ? 10.714 4.707 -10.782 1.00 95.00 185 GLY A N 1
ATOM 1292 C CA . GLY A 1 185 ? 11.445 4.597 -12.042 1.00 95.00 185 GLY A CA 1
ATOM 1293 C C . GLY A 1 185 ? 12.576 5.612 -12.219 1.00 95.00 185 GLY A C 1
ATOM 1294 O O . GLY A 1 185 ? 13.277 5.549 -13.23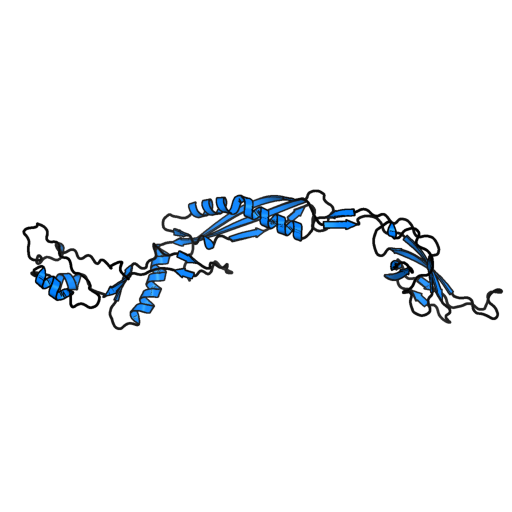5 1.00 95.00 185 GLY A O 1
ATOM 1295 N N . LYS A 1 186 ? 12.776 6.535 -11.270 1.00 96.38 186 LYS A N 1
ATOM 1296 C CA . LYS A 1 186 ? 13.886 7.495 -11.298 1.00 96.38 186 LYS A CA 1
ATOM 1297 C C . LYS A 1 186 ? 15.128 6.946 -10.612 1.00 96.38 186 LYS A C 1
ATOM 1299 O O . LYS A 1 186 ? 15.041 6.170 -9.663 1.00 96.38 186 LYS A O 1
ATOM 1304 N N . GLU A 1 187 ? 16.274 7.367 -11.140 1.00 95.00 187 GLU A N 1
ATOM 1305 C CA . GLU A 1 187 ? 17.607 7.034 -10.645 1.00 95.00 187 GLU A CA 1
ATOM 1306 C C . GLU A 1 187 ? 17.840 7.665 -9.270 1.00 95.00 187 GLU A C 1
ATOM 1308 O O . GLU A 1 187 ? 17.655 8.872 -9.107 1.00 95.00 187 GLU A O 1
ATOM 1313 N N . ALA A 1 188 ? 18.224 6.852 -8.283 1.00 95.31 188 ALA A N 1
ATOM 1314 C CA . ALA A 1 188 ? 18.562 7.325 -6.946 1.00 95.31 188 ALA A CA 1
ATOM 1315 C C . ALA A 1 188 ? 19.396 6.292 -6.172 1.00 95.31 188 ALA A C 1
ATOM 1317 O O . ALA A 1 188 ? 19.169 5.088 -6.278 1.00 95.31 188 ALA A O 1
ATOM 1318 N N . ASN A 1 189 ? 20.325 6.774 -5.343 1.00 93.56 189 ASN A N 1
ATOM 1319 C CA . ASN A 1 189 ? 21.031 5.943 -4.353 1.00 93.56 189 ASN A CA 1
ATOM 1320 C C . ASN A 1 189 ? 20.287 5.899 -3.010 1.00 93.56 189 ASN A C 1
ATOM 1322 O O . ASN A 1 189 ? 20.326 4.899 -2.298 1.00 93.56 189 ASN A O 1
ATOM 1326 N N . THR A 1 190 ? 19.568 6.980 -2.712 1.00 95.88 190 THR A N 1
ATOM 1327 C CA . THR A 1 190 ? 18.712 7.144 -1.541 1.00 95.88 190 THR A CA 1
ATOM 1328 C C . THR A 1 190 ? 17.444 7.845 -1.999 1.00 95.88 190 THR A C 1
ATOM 1330 O O . THR A 1 190 ? 17.512 8.785 -2.792 1.00 95.88 190 THR A O 1
ATOM 1333 N N . ALA A 1 191 ? 16.303 7.400 -1.497 1.00 97.25 191 ALA A N 1
ATOM 1334 C CA . ALA A 1 191 ? 15.014 8.031 -1.709 1.00 97.25 191 ALA A CA 1
ATOM 1335 C C . ALA A 1 191 ? 14.359 8.343 -0.362 1.00 97.25 191 ALA A C 1
ATOM 1337 O O . ALA A 1 191 ? 14.690 7.756 0.671 1.00 97.25 191 ALA A O 1
ATOM 1338 N N . LYS A 1 192 ? 13.435 9.296 -0.380 1.00 97.50 192 LYS A N 1
ATOM 1339 C CA . LYS A 1 192 ? 12.620 9.703 0.758 1.00 97.50 192 LYS A CA 1
ATOM 1340 C C . LYS A 1 192 ? 11.158 9.464 0.406 1.00 97.50 192 LYS A C 1
ATOM 1342 O O . LYS A 1 192 ? 10.712 9.851 -0.673 1.00 97.50 192 LYS A O 1
ATOM 1347 N N . LEU A 1 193 ? 10.433 8.807 1.298 1.00 97.25 193 LEU A N 1
ATOM 1348 C CA . LEU A 1 193 ? 8.980 8.741 1.266 1.00 97.25 193 LEU A CA 1
ATOM 1349 C C . LEU A 1 193 ? 8.446 9.763 2.265 1.00 97.25 193 LEU A C 1
ATOM 1351 O O . LEU A 1 193 ? 8.887 9.755 3.413 1.00 97.25 193 LEU A O 1
ATOM 1355 N N . THR A 1 194 ? 7.504 10.594 1.843 1.00 96.50 194 THR A N 1
ATOM 1356 C CA . THR A 1 194 ? 6.714 11.468 2.714 1.00 96.50 194 THR A CA 1
ATOM 1357 C C . THR A 1 194 ? 5.251 11.057 2.590 1.00 96.50 194 THR A C 1
ATOM 1359 O O . THR A 1 194 ? 4.791 10.725 1.497 1.00 96.50 194 THR A O 1
ATOM 1362 N N . ALA A 1 195 ? 4.527 11.018 3.703 1.00 96.25 195 ALA A N 1
ATOM 1363 C CA . ALA A 1 195 ? 3.091 10.774 3.706 1.00 96.25 195 ALA A CA 1
ATOM 1364 C C . ALA A 1 195 ? 2.441 11.425 4.927 1.00 96.25 195 ALA A C 1
ATOM 1366 O O . ALA A 1 195 ? 3.042 11.490 6.000 1.00 96.25 195 ALA A O 1
ATOM 1367 N N . THR A 1 196 ? 1.184 11.830 4.781 1.00 95.12 196 THR A N 1
ATOM 1368 C CA . THR A 1 196 ? 0.325 12.133 5.925 1.00 95.12 196 THR A CA 1
ATOM 1369 C C . THR A 1 196 ? -0.206 10.811 6.471 1.00 95.12 196 THR A C 1
ATOM 1371 O O . THR A 1 196 ? -0.906 10.079 5.766 1.00 95.12 196 THR A O 1
ATOM 1374 N N . VAL A 1 197 ? 0.159 10.474 7.705 1.00 94.12 197 VAL A N 1
ATOM 1375 C CA . VAL A 1 197 ? -0.293 9.262 8.392 1.00 94.12 197 VAL A CA 1
ATOM 1376 C C . VAL A 1 197 ? -1.427 9.643 9.332 1.00 94.12 197 VAL A C 1
ATOM 1378 O O . VAL A 1 197 ? -1.243 10.467 10.226 1.00 94.12 197 VAL A O 1
ATOM 1381 N N . THR A 1 198 ? -2.597 9.044 9.125 1.00 92.88 198 THR A N 1
ATOM 1382 C CA . THR A 1 198 ? -3.800 9.304 9.919 1.00 92.88 198 THR A CA 1
ATOM 1383 C C . THR A 1 198 ? -4.116 8.097 10.783 1.00 92.88 198 THR A C 1
ATOM 1385 O O . THR A 1 198 ? -4.363 7.006 10.272 1.00 92.88 198 THR A O 1
ATOM 1388 N N . TYR A 1 199 ? -4.172 8.294 12.090 1.00 93.44 199 TYR A N 1
ATOM 1389 C CA . TYR A 1 199 ? -4.524 7.267 13.062 1.00 93.44 199 TYR A CA 1
ATOM 1390 C C . TYR A 1 199 ? -5.973 7.464 13.475 1.00 93.44 199 TYR A C 1
ATOM 1392 O O . TYR A 1 199 ? -6.388 8.581 13.771 1.00 93.44 199 TYR A O 1
ATOM 1400 N N . THR A 1 200 ? -6.776 6.405 13.465 1.00 93.50 200 THR A N 1
ATOM 1401 C CA . THR A 1 200 ? -8.183 6.470 13.878 1.00 93.50 200 THR A CA 1
ATOM 1402 C C . THR A 1 200 ? -8.493 5.342 14.841 1.00 93.50 200 THR A C 1
ATOM 1404 O O . THR A 1 200 ? -8.115 4.202 14.589 1.00 93.50 200 THR A O 1
ATOM 1407 N N . ILE A 1 201 ? -9.218 5.659 15.910 1.00 95.62 201 ILE A N 1
ATOM 1408 C CA . ILE A 1 201 ? -9.725 4.689 16.881 1.00 95.62 201 ILE A CA 1
ATOM 1409 C C . ILE A 1 201 ? -11.142 5.077 17.309 1.00 95.62 201 ILE A C 1
ATOM 1411 O O . ILE A 1 201 ? -11.511 6.256 17.313 1.00 95.62 201 ILE A O 1
ATOM 1415 N N . TYR A 1 202 ? -11.936 4.074 17.662 1.00 95.56 202 TYR A N 1
ATOM 1416 C CA . TYR A 1 202 ? -13.309 4.228 18.114 1.00 95.56 202 TYR A CA 1
ATOM 1417 C C . TYR A 1 202 ? -13.455 3.797 19.571 1.00 95.56 202 TYR A C 1
ATOM 1419 O O . TYR A 1 202 ? -12.870 2.807 20.018 1.00 95.56 202 TYR A O 1
ATOM 1427 N N . GLY A 1 203 ? -14.291 4.528 20.294 1.00 95.56 203 GLY A N 1
ATOM 1428 C CA . GLY A 1 203 ? -14.751 4.180 21.628 1.00 95.56 203 GLY A CA 1
ATOM 1429 C C . GLY A 1 203 ? -16.252 4.398 21.736 1.00 95.56 203 GLY A C 1
ATOM 1430 O O . GLY A 1 203 ? -16.826 5.195 20.994 1.00 95.56 203 GLY A O 1
ATOM 1431 N N . VAL A 1 204 ? -16.895 3.667 22.635 1.00 96.44 204 VAL A N 1
ATOM 1432 C CA . VAL A 1 204 ? -18.327 3.795 22.895 1.00 96.44 204 VAL A CA 1
ATOM 1433 C C . VAL A 1 204 ? -18.538 4.129 24.360 1.00 96.44 204 VAL A C 1
ATOM 1435 O O . VAL A 1 204 ? -17.990 3.459 25.234 1.00 96.44 204 VAL A O 1
ATOM 1438 N N . ASP A 1 205 ? -19.329 5.161 24.631 1.00 95.81 205 ASP A N 1
ATOM 1439 C CA . ASP A 1 205 ? -19.708 5.512 25.994 1.00 95.81 205 ASP A CA 1
ATOM 1440 C C . ASP A 1 205 ? -20.465 4.366 26.669 1.00 95.81 205 ASP A C 1
ATOM 1442 O O . ASP A 1 205 ? -21.350 3.739 26.088 1.00 95.81 205 ASP A O 1
ATOM 1446 N N . GLN A 1 206 ? -20.147 4.114 27.933 1.00 94.25 206 GLN A N 1
ATOM 1447 C CA . GLN A 1 206 ? -20.730 3.034 28.723 1.00 94.25 206 GLN A CA 1
ATOM 1448 C C . GLN A 1 206 ? -22.255 3.145 28.837 1.00 94.25 206 GLN A C 1
ATOM 1450 O O . GLN A 1 206 ? -22.937 2.129 28.783 1.00 94.25 206 GLN A O 1
ATO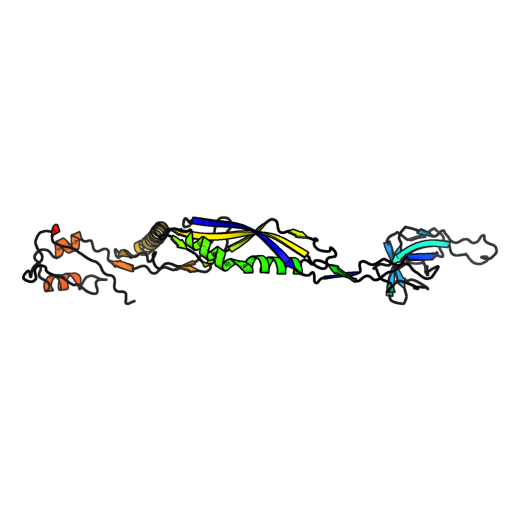M 1455 N N . ALA A 1 207 ? -22.802 4.362 28.917 1.00 94.56 207 ALA A N 1
ATOM 1456 C CA . ALA A 1 207 ? -24.251 4.580 28.925 1.00 94.56 207 ALA A CA 1
ATOM 1457 C C . ALA A 1 207 ? -24.916 4.202 27.588 1.00 94.56 207 ALA A C 1
ATOM 1459 O O . ALA A 1 207 ? -26.020 3.663 27.570 1.00 94.56 207 ALA A O 1
ATOM 1460 N N . GLU A 1 208 ? -24.236 4.456 26.468 1.00 95.75 208 GLU A N 1
ATOM 1461 C CA . GLU A 1 208 ? -24.714 4.070 25.138 1.00 95.75 208 GLU A CA 1
ATOM 1462 C C . GLU A 1 208 ? -24.661 2.542 24.969 1.00 95.75 208 GLU A C 1
ATOM 1464 O O . GLU A 1 208 ? -25.604 1.941 24.453 1.00 95.75 208 GLU A O 1
ATOM 1469 N N . LEU A 1 209 ? -23.591 1.900 25.459 1.00 95.25 209 LEU A N 1
ATOM 1470 C CA . LEU A 1 209 ? -23.471 0.439 25.514 1.00 95.25 209 LEU A CA 1
ATOM 1471 C C . LEU A 1 209 ? -24.572 -0.202 26.357 1.00 95.25 209 LEU A C 1
ATOM 1473 O O . LEU A 1 209 ? -25.212 -1.146 25.894 1.00 95.25 209 LEU A O 1
ATOM 1477 N N . ASP A 1 210 ? -24.809 0.318 27.560 1.00 94.75 210 ASP A N 1
ATOM 1478 C CA . ASP A 1 210 ? -25.844 -0.176 28.468 1.00 94.75 210 ASP A CA 1
ATOM 1479 C C . ASP A 1 210 ? -27.239 -0.076 27.838 1.00 94.75 210 ASP A C 1
ATOM 1481 O O . ASP A 1 210 ? -27.983 -1.059 27.815 1.00 94.75 210 ASP A O 1
ATOM 1485 N N . SER A 1 211 ? -27.561 1.068 27.221 1.00 94.50 211 SER A N 1
ATOM 1486 C CA . SER A 1 211 ? -28.832 1.252 26.514 1.00 94.50 211 SER A CA 1
ATOM 1487 C C . SER A 1 211 ? -28.977 0.279 25.343 1.00 94.50 211 SER A C 1
ATOM 1489 O O . SER A 1 211 ? -30.021 -0.359 25.200 1.00 94.50 211 SER A O 1
ATOM 1491 N N . PHE A 1 212 ? -27.934 0.128 24.523 1.00 94.88 212 PHE A N 1
ATOM 1492 C CA . PHE A 1 212 ? -27.961 -0.744 23.349 1.00 94.88 212 PHE A CA 1
ATOM 1493 C C . PHE A 1 212 ? -28.154 -2.219 23.728 1.00 94.88 212 PHE A C 1
ATOM 1495 O O . PHE A 1 212 ? -29.009 -2.903 23.158 1.00 94.88 212 PHE A O 1
ATOM 1502 N N . ILE A 1 213 ? -27.396 -2.710 24.714 1.00 94.56 213 ILE A N 1
ATOM 1503 C CA . ILE A 1 213 ? -27.530 -4.086 25.205 1.00 94.56 213 ILE A CA 1
ATOM 1504 C C . ILE A 1 213 ? -28.893 -4.269 25.881 1.00 94.56 213 ILE A C 1
ATOM 1506 O O . ILE A 1 213 ? -29.579 -5.258 25.627 1.00 94.56 213 ILE A O 1
ATOM 1510 N N . GLY A 1 214 ? -29.331 -3.303 26.690 1.00 92.38 214 GLY A N 1
ATOM 1511 C CA . GLY A 1 214 ? -30.625 -3.345 27.364 1.00 92.38 214 GLY A CA 1
ATOM 1512 C C . GLY A 1 214 ? -31.810 -3.432 26.398 1.00 92.38 214 GLY A C 1
ATOM 1513 O O . GLY A 1 214 ? -32.742 -4.199 26.641 1.00 92.38 214 GLY A O 1
ATOM 1514 N N . GLU A 1 215 ? -31.792 -2.688 25.291 1.00 91.50 215 GLU A N 1
ATOM 1515 C CA . GLU A 1 215 ? -32.817 -2.774 24.238 1.00 91.50 215 GLU A CA 1
ATOM 1516 C C . GLU A 1 215 ? -32.812 -4.131 23.524 1.00 91.50 215 GLU A C 1
ATOM 1518 O O . GLU A 1 215 ? -33.878 -4.717 23.293 1.00 91.50 215 GLU A O 1
ATOM 1523 N N . TYR A 1 216 ? -31.622 -4.660 23.227 1.00 90.62 216 TYR A N 1
ATOM 1524 C CA . TYR A 1 216 ? -31.467 -5.987 22.637 1.00 90.62 216 TYR A CA 1
ATOM 1525 C C . TYR A 1 216 ? -32.039 -7.077 23.558 1.00 90.62 216 TYR A C 1
ATOM 1527 O O . TYR A 1 216 ? -32.898 -7.856 23.145 1.00 90.62 216 TYR A O 1
ATOM 1535 N N . LEU A 1 217 ? -31.650 -7.075 24.836 1.00 90.25 217 LEU A N 1
ATOM 1536 C CA . LEU A 1 217 ? -32.105 -8.057 25.822 1.00 90.25 217 LEU A CA 1
ATOM 1537 C C . LEU A 1 217 ? -33.605 -7.962 26.105 1.00 90.25 217 LEU A C 1
ATOM 1539 O O . LEU A 1 217 ? -34.260 -8.994 26.184 1.00 90.25 217 LEU A O 1
ATOM 1543 N N . LYS A 1 218 ? -34.185 -6.758 26.207 1.00 87.38 218 LYS A N 1
ATOM 1544 C CA . LYS A 1 218 ? -35.646 -6.596 26.359 1.00 87.38 218 LYS A CA 1
ATOM 1545 C C . LYS A 1 218 ? -36.408 -7.266 25.218 1.00 87.38 218 LYS A C 1
ATOM 1547 O O . LYS A 1 218 ? -37.471 -7.835 25.446 1.00 87.38 218 LYS A O 1
ATOM 1552 N N . THR A 1 219 ? -35.875 -7.200 24.001 1.00 85.56 219 THR A N 1
ATOM 1553 C CA . THR A 1 219 ? -36.487 -7.840 22.831 1.00 85.56 219 THR A CA 1
ATOM 1554 C C . THR A 1 219 ? -36.419 -9.364 22.918 1.00 85.56 219 THR A C 1
ATOM 1556 O O . THR A 1 219 ? -37.374 -10.027 22.527 1.00 85.56 219 THR A O 1
ATOM 1559 N N . GLU A 1 220 ? -35.328 -9.923 23.445 1.00 83.25 220 GLU A N 1
ATOM 1560 C CA . GLU A 1 220 ? -35.185 -11.372 23.633 1.00 83.25 220 GLU A CA 1
ATOM 1561 C C . GLU A 1 220 ? -36.018 -11.900 24.808 1.00 83.25 220 GLU A C 1
ATOM 1563 O O . GLU A 1 220 ? -36.723 -12.892 24.657 1.00 83.25 220 GLU A O 1
ATOM 1568 N N . ILE A 1 221 ? -36.014 -11.198 25.942 1.00 82.00 221 ILE A N 1
ATOM 1569 C CA . ILE A 1 221 ? -36.713 -11.601 27.169 1.00 82.00 221 ILE A CA 1
ATOM 1570 C C . ILE A 1 221 ? -38.239 -11.506 27.026 1.00 82.00 221 ILE A C 1
ATOM 1572 O O . ILE A 1 221 ? -38.954 -12.379 27.501 1.00 82.00 221 ILE A O 1
ATOM 1576 N N . ASN A 1 222 ? -38.767 -10.485 26.340 1.00 71.69 222 ASN A N 1
ATOM 1577 C CA . ASN A 1 222 ? -40.219 -10.335 26.145 1.00 71.69 222 ASN A CA 1
ATOM 1578 C C . ASN A 1 222 ? -40.843 -11.427 25.252 1.00 71.69 222 ASN A C 1
ATOM 1580 O O . ASN A 1 222 ? -42.063 -11.452 25.090 1.00 71.69 222 ASN A O 1
ATOM 1584 N N . LYS A 1 223 ? -40.032 -12.300 24.640 1.00 66.62 223 LYS A N 1
ATOM 1585 C CA . LYS A 1 223 ? -40.522 -13.495 23.936 1.00 66.62 223 LYS A CA 1
ATOM 1586 C C . LYS A 1 223 ? -40.903 -14.617 24.905 1.00 66.62 223 LYS A C 1
ATOM 1588 O O . LYS A 1 223 ? -41.606 -15.536 24.495 1.00 66.62 223 LYS A O 1
ATOM 1593 N N . ASP A 1 224 ? -40.433 -14.551 26.147 1.00 60.78 224 ASP A N 1
ATOM 1594 C CA . ASP A 1 224 ? -40.681 -15.537 27.190 1.00 60.78 224 ASP A CA 1
ATOM 1595 C C . ASP A 1 224 ? -41.900 -15.107 28.031 1.00 60.78 224 ASP A C 1
ATOM 1597 O O . ASP A 1 224 ? -42.020 -13.951 28.439 1.00 60.78 224 ASP A O 1
ATOM 1601 N N . GLU A 1 225 ? -42.840 -16.021 28.293 1.00 59.03 225 GLU A N 1
ATOM 1602 C CA . GLU A 1 225 ? -44.055 -15.724 29.085 1.00 59.03 225 GLU A CA 1
ATOM 1603 C C . GLU A 1 225 ? -43.733 -15.462 30.572 1.00 59.03 225 GLU A C 1
ATOM 1605 O O . GLU A 1 225 ? -44.549 -14.926 31.331 1.00 59.03 225 GLU A O 1
ATOM 1610 N N . ASN A 1 226 ? -42.514 -15.811 30.990 1.00 63.03 226 ASN A N 1
ATOM 1611 C CA . ASN A 1 226 ? -42.002 -15.592 32.330 1.00 63.03 226 ASN A CA 1
ATOM 1612 C C . ASN A 1 226 ? -41.476 -14.159 32.459 1.00 63.03 226 ASN A C 1
ATOM 1614 O O . ASN A 1 226 ? -40.458 -13.800 31.876 1.00 63.03 226 ASN A O 1
ATOM 1618 N N . ARG A 1 227 ? -42.157 -13.334 33.263 1.00 73.00 227 ARG A N 1
ATOM 1619 C CA . ARG A 1 227 ? -41.745 -11.950 33.551 1.00 73.00 227 ARG A CA 1
ATOM 1620 C C . ARG A 1 227 ? -40.329 -11.927 34.135 1.00 73.00 227 ARG A C 1
ATOM 1622 O O . ARG A 1 227 ? -40.147 -12.232 35.312 1.00 73.00 227 ARG A O 1
ATOM 1629 N N . GLN A 1 228 ? -39.349 -11.561 33.321 1.00 78.56 228 GLN A N 1
ATOM 1630 C CA . GLN A 1 228 ? -37.946 -11.424 33.698 1.00 78.56 228 GLN A CA 1
ATOM 1631 C C . GLN A 1 228 ? -37.502 -9.955 33.617 1.00 78.56 228 GLN A C 1
ATOM 1633 O O . GLN A 1 228 ? -38.052 -9.150 32.863 1.00 78.56 228 GLN A O 1
ATOM 1638 N N . ARG A 1 229 ? -36.481 -9.611 34.401 1.00 84.38 229 ARG A N 1
ATOM 1639 C CA . ARG A 1 229 ? -35.852 -8.294 34.487 1.00 84.38 229 ARG A CA 1
ATOM 1640 C C . ARG A 1 229 ? -34.341 -8.418 34.278 1.00 84.38 229 ARG A C 1
ATOM 1642 O O . ARG A 1 229 ? -33.711 -9.375 34.720 1.00 84.38 229 ARG A O 1
ATOM 1649 N N . ILE A 1 230 ? -33.764 -7.398 33.645 1.00 87.25 230 ILE A N 1
ATOM 1650 C CA . ILE A 1 230 ? -32.315 -7.218 33.513 1.00 87.25 230 ILE A CA 1
ATOM 1651 C C . ILE A 1 230 ? -31.785 -6.588 34.810 1.00 87.25 230 ILE A C 1
ATOM 1653 O O . ILE A 1 230 ? -32.230 -5.501 35.196 1.00 87.25 230 ILE A O 1
ATOM 1657 N N . TYR A 1 231 ? -30.861 -7.274 35.480 1.00 84.94 231 TYR A N 1
ATOM 1658 C CA . TYR A 1 231 ? -30.166 -6.792 36.680 1.00 84.94 231 TYR A CA 1
ATOM 1659 C C . TYR A 1 231 ? -28.817 -6.156 36.340 1.00 84.94 231 TYR A C 1
ATOM 1661 O O . TYR A 1 231 ? -28.438 -5.169 36.964 1.00 84.94 231 TYR A O 1
ATOM 1669 N N . ASP A 1 232 ? -28.133 -6.691 35.330 1.00 89.38 232 ASP A N 1
ATOM 1670 C CA . ASP A 1 232 ? -26.895 -6.150 34.771 1.00 89.38 232 ASP A CA 1
ATOM 1671 C C . ASP A 1 232 ? -26.883 -6.413 33.261 1.00 89.38 232 ASP A C 1
ATOM 1673 O O . ASP A 1 232 ? -27.180 -7.527 32.824 1.00 89.38 232 ASP A O 1
ATOM 1677 N N . SER A 1 233 ? -26.568 -5.404 32.453 1.00 91.00 233 SER A N 1
ATOM 1678 C CA . SER A 1 233 ? -26.426 -5.566 31.003 1.00 91.00 233 SER A CA 1
ATOM 1679 C C . SER A 1 233 ? -25.096 -6.221 30.613 1.00 91.00 233 SER A C 1
ATOM 1681 O O . SER A 1 233 ? -24.962 -6.710 29.493 1.00 91.00 233 SER A O 1
ATOM 1683 N N . GLY A 1 234 ? -24.101 -6.221 31.504 1.00 92.50 234 GLY A N 1
ATOM 1684 C CA . GLY A 1 234 ? -22.732 -6.626 31.196 1.00 92.50 234 GLY A CA 1
ATOM 1685 C C . GLY A 1 234 ? -21.931 -5.563 30.440 1.00 92.50 234 GLY A C 1
ATOM 1686 O O . GLY A 1 234 ? -20.807 -5.837 30.015 1.00 92.50 234 GLY A O 1
ATOM 1687 N N . ALA A 1 235 ? -22.464 -4.346 30.262 1.00 93.50 235 ALA A N 1
ATOM 1688 C CA . ALA A 1 235 ? -21.812 -3.272 29.504 1.00 93.50 235 ALA A CA 1
ATOM 1689 C C . ALA A 1 235 ? -20.415 -2.903 30.040 1.00 93.50 235 ALA A C 1
ATOM 1691 O O . ALA A 1 235 ? -19.531 -2.533 29.267 1.00 93.50 235 ALA A O 1
ATOM 1692 N N . ASN A 1 236 ? -20.195 -3.035 31.351 1.00 90.19 236 ASN A N 1
ATOM 1693 C CA . ASN A 1 236 ? -18.927 -2.699 32.010 1.00 90.19 236 ASN A CA 1
ATOM 1694 C C . ASN A 1 236 ? -17.785 -3.619 31.548 1.00 90.19 236 ASN A C 1
ATOM 1696 O O . ASN A 1 236 ? -16.667 -3.177 31.264 1.00 90.19 236 ASN A O 1
ATOM 1700 N N . GLU A 1 237 ? -18.088 -4.910 31.450 1.00 90.62 237 GLU A N 1
ATOM 1701 C CA . GLU A 1 237 ? -17.142 -5.958 31.064 1.00 90.62 237 GLU A CA 1
ATOM 1702 C C . GLU A 1 237 ? -17.141 -6.209 29.556 1.00 90.62 237 GLU A C 1
ATOM 1704 O O . GLU A 1 237 ? -16.270 -6.915 29.047 1.00 90.62 237 GLU A O 1
ATOM 1709 N N . ALA A 1 238 ? -18.056 -5.567 28.824 1.00 93.62 238 ALA A N 1
ATOM 1710 C CA . ALA A 1 238 ? -18.213 -5.752 27.396 1.00 93.62 238 ALA A CA 1
ATOM 1711 C C . ALA A 1 238 ? -16.904 -5.526 26.630 1.00 93.62 238 ALA A C 1
ATOM 1713 O O . ALA A 1 238 ? -16.094 -4.657 26.968 1.00 93.62 238 ALA A O 1
ATOM 1714 N N . SER A 1 239 ? -16.699 -6.298 25.571 1.00 92.62 239 SER A N 1
ATOM 1715 C CA . SER A 1 239 ? -15.532 -6.198 24.699 1.00 92.62 239 SER A CA 1
ATOM 1716 C C . SER A 1 239 ? -15.941 -6.233 23.233 1.00 92.62 239 SER A C 1
ATOM 1718 O O . SER A 1 239 ? -16.999 -6.747 22.871 1.00 92.62 239 SER A O 1
ATOM 1720 N N . PHE A 1 240 ? -15.091 -5.653 22.390 1.00 94.81 240 PHE A N 1
ATOM 1721 C CA . PHE A 1 240 ? -15.263 -5.650 20.945 1.00 94.81 240 PHE A CA 1
ATOM 1722 C C . PHE A 1 240 ? -14.220 -6.567 20.318 1.00 94.81 240 PHE A C 1
ATOM 1724 O O . PHE A 1 240 ? -13.039 -6.452 20.644 1.00 94.81 240 PHE A O 1
ATOM 1731 N N . GLN A 1 241 ? -14.660 -7.432 19.410 1.00 92.62 241 GLN A N 1
ATOM 1732 C CA . GLN A 1 241 ? -13.812 -8.322 18.620 1.00 92.62 241 GLN A CA 1
ATOM 1733 C C . GLN A 1 241 ? -14.128 -8.183 17.129 1.00 92.62 241 GLN A C 1
ATOM 1735 O O . GLN A 1 241 ? -15.154 -7.613 16.747 1.00 92.62 241 GLN A O 1
ATOM 1740 N N . GLU A 1 242 ? -13.255 -8.729 16.283 1.00 91.31 242 GLU A N 1
ATOM 1741 C CA . GLU A 1 242 ? -13.452 -8.821 14.829 1.00 91.31 242 GLU A CA 1
ATOM 1742 C C . GLU A 1 242 ? -13.749 -7.465 14.172 1.00 91.31 242 GLU A C 1
ATOM 1744 O O . GLU A 1 242 ? -14.575 -7.353 13.257 1.00 91.31 242 GLU A O 1
ATOM 1749 N N . VAL A 1 243 ? -13.085 -6.412 14.650 1.00 91.12 243 VAL A N 1
ATOM 1750 C CA . VAL A 1 243 ? -13.364 -5.058 14.181 1.00 91.12 243 VAL A CA 1
ATOM 1751 C C . VAL A 1 243 ? -12.928 -4.898 12.724 1.00 91.12 243 VAL A C 1
ATOM 1753 O O . VAL A 1 243 ? -11.779 -5.133 12.354 1.00 91.12 243 VAL A O 1
ATOM 1756 N N . LYS A 1 244 ? -13.858 -4.467 11.872 1.00 89.81 244 LYS A N 1
ATOM 1757 C CA . LYS A 1 244 ? -13.644 -4.223 10.441 1.00 89.81 244 LYS A CA 1
ATOM 1758 C C . LYS A 1 244 ? -14.034 -2.796 10.092 1.00 89.81 244 LYS A C 1
ATOM 1760 O O . LYS A 1 244 ? -15.041 -2.272 10.565 1.00 89.81 244 LYS A O 1
ATOM 1765 N N . LYS A 1 245 ? -13.249 -2.173 9.215 1.00 84.75 245 LYS A N 1
ATOM 1766 C CA . LYS A 1 245 ? -13.545 -0.840 8.683 1.00 84.75 245 LYS A CA 1
ATOM 1767 C C . LYS A 1 245 ? -14.830 -0.870 7.847 1.00 84.75 245 LYS A C 1
ATOM 1769 O O . LYS A 1 245 ? -14.990 -1.738 6.992 1.00 84.75 245 LYS A O 1
ATOM 1774 N N . ALA A 1 246 ? -15.693 0.121 8.046 1.00 86.06 246 ALA A N 1
ATOM 1775 C CA . ALA A 1 246 ? -16.867 0.385 7.219 1.00 86.06 246 ALA A CA 1
ATOM 1776 C C . ALA A 1 246 ? -16.778 1.789 6.595 1.00 86.06 246 ALA A C 1
ATOM 1778 O O . ALA A 1 246 ? -15.920 2.593 6.962 1.00 86.06 246 ALA A O 1
ATOM 1779 N N . SER A 1 247 ? -17.659 2.098 5.640 1.00 78.44 247 SER A N 1
ATOM 1780 C CA . SER A 1 247 ? -17.703 3.413 4.979 1.00 78.44 247 SER A CA 1
ATOM 1781 C C . SER A 1 247 ? -17.946 4.561 5.966 1.00 78.44 247 SER A C 1
ATOM 1783 O O . SER A 1 247 ? -17.277 5.584 5.877 1.00 78.44 247 SER A O 1
ATOM 1785 N N . ASN A 1 248 ? -18.837 4.355 6.942 1.00 79.94 248 ASN A N 1
ATOM 1786 C CA . ASN A 1 248 ? -19.209 5.341 7.961 1.00 79.94 248 ASN A CA 1
ATOM 1787 C C . ASN A 1 248 ? -18.967 4.818 9.390 1.00 79.94 248 ASN A C 1
ATOM 1789 O O . ASN A 1 248 ? -19.855 4.885 10.236 1.00 79.94 248 ASN A O 1
ATOM 1793 N N . GLY A 1 249 ? -17.780 4.267 9.660 1.00 85.81 249 GLY A N 1
ATOM 1794 C CA . GLY A 1 249 ? -17.391 3.807 10.997 1.00 85.81 249 GLY A CA 1
ATOM 1795 C C . GLY A 1 249 ? -16.683 2.456 10.973 1.00 85.81 249 GLY A C 1
ATOM 1796 O O . GLY A 1 249 ? -15.831 2.201 10.119 1.00 85.81 249 GLY A O 1
ATOM 1797 N N . ALA A 1 250 ? -17.060 1.580 11.899 1.00 90.25 250 ALA A N 1
ATOM 1798 C CA . ALA A 1 250 ? -16.567 0.213 11.984 1.00 90.25 250 ALA A CA 1
ATOM 1799 C C . ALA A 1 250 ? -17.713 -0.759 12.298 1.00 90.25 250 ALA A C 1
ATOM 1801 O O . ALA A 1 250 ? -18.712 -0.386 12.912 1.00 90.25 250 ALA A O 1
ATOM 1802 N N . THR A 1 251 ? -17.558 -2.008 11.876 1.00 93.31 251 THR A N 1
ATOM 1803 C CA . THR A 1 251 ? -18.387 -3.134 12.319 1.00 93.31 251 THR A CA 1
ATOM 1804 C C . THR A 1 251 ? -17.572 -3.981 13.280 1.00 93.31 251 THR A C 1
ATOM 1806 O O . THR A 1 251 ? -16.412 -4.254 12.986 1.00 93.31 251 THR A O 1
ATOM 1809 N N . ALA A 1 252 ? -18.163 -4.410 14.388 1.00 94.06 252 ALA A N 1
ATOM 1810 C CA . ALA A 1 252 ? -17.500 -5.224 15.398 1.00 94.06 252 ALA A CA 1
ATOM 1811 C C . ALA A 1 252 ? -18.482 -6.236 15.994 1.00 94.06 252 ALA A C 1
ATOM 1813 O O . ALA A 1 252 ? -19.693 -5.997 16.001 1.00 94.06 252 ALA A O 1
ATOM 1814 N N . THR A 1 253 ? -17.941 -7.321 16.529 1.00 94.56 253 THR A N 1
ATOM 1815 C CA . THR A 1 253 ? -18.659 -8.288 17.356 1.00 94.56 253 THR A CA 1
ATOM 1816 C C . THR A 1 253 ? -18.598 -7.812 18.806 1.00 94.56 253 THR A C 1
ATOM 1818 O O . THR A 1 253 ? -17.515 -7.681 19.373 1.00 94.56 253 THR A O 1
ATOM 1821 N N . LEU A 1 254 ? -19.757 -7.501 19.390 1.00 94.50 254 LEU A N 1
ATOM 1822 C CA . LEU A 1 254 ? -19.887 -7.113 20.795 1.00 94.50 254 LEU A CA 1
ATOM 1823 C C . LEU A 1 254 ? -20.094 -8.367 21.646 1.00 94.50 254 LEU A C 1
ATOM 1825 O O . LEU A 1 254 ? -21.041 -9.116 21.415 1.00 94.50 254 LEU A O 1
ATOM 1829 N N . ILE A 1 255 ? -19.232 -8.568 22.638 1.00 94.25 255 ILE A N 1
ATOM 1830 C CA . ILE A 1 255 ? -19.339 -9.655 23.613 1.00 94.25 255 ILE A CA 1
ATOM 1831 C C . ILE A 1 255 ? -19.611 -9.034 24.974 1.00 94.25 255 ILE A C 1
ATOM 1833 O O . ILE A 1 255 ? -18.803 -8.241 25.455 1.00 94.25 255 ILE A O 1
ATOM 1837 N N . ALA A 1 256 ? -20.735 -9.400 25.580 1.00 94.06 256 ALA A N 1
ATOM 1838 C CA . ALA A 1 256 ? -21.137 -8.982 26.916 1.00 94.06 256 ALA A CA 1
ATOM 1839 C C . ALA A 1 256 ? -21.899 -10.121 27.602 1.00 94.06 256 ALA A C 1
ATOM 1841 O O . ALA A 1 256 ? -22.619 -10.870 26.937 1.00 94.06 256 ALA A O 1
ATOM 1842 N N . THR A 1 257 ? -21.757 -10.224 28.921 1.00 92.06 257 THR A N 1
ATOM 1843 C CA . THR A 1 257 ? -22.465 -11.208 29.747 1.00 92.06 257 THR A CA 1
ATOM 1844 C C . THR A 1 257 ? -23.466 -10.477 30.626 1.00 92.06 257 THR A C 1
ATOM 1846 O O . THR A 1 257 ? -23.081 -9.751 31.538 1.00 92.06 257 THR A O 1
ATOM 1849 N N . ALA A 1 258 ? -24.753 -10.655 30.341 1.00 90.94 258 ALA A N 1
ATOM 1850 C CA . ALA A 1 258 ? -25.826 -10.012 31.086 1.00 90.94 258 ALA A CA 1
ATOM 1851 C C . ALA A 1 258 ? -26.344 -10.900 32.223 1.00 90.94 258 ALA A C 1
ATOM 1853 O O . ALA A 1 258 ? -26.389 -12.124 32.094 1.00 90.94 258 ALA A O 1
ATOM 1854 N N . LYS A 1 259 ? -26.804 -10.275 33.310 1.00 87.12 259 LYS A N 1
ATOM 1855 C CA . LYS A 1 259 ? -27.443 -10.938 34.454 1.00 87.12 259 LYS A CA 1
ATOM 1856 C C . LYS A 1 259 ? -28.951 -10.682 34.404 1.00 87.12 259 LYS A C 1
ATOM 1858 O O . LYS A 1 259 ? -29.404 -9.540 34.528 1.00 87.12 259 LYS A O 1
ATOM 1863 N N . ILE A 1 260 ? -29.730 -11.746 34.207 1.00 84.50 260 ILE A N 1
ATOM 1864 C CA . ILE A 1 260 ? -31.193 -11.712 34.045 1.00 84.50 260 ILE A CA 1
ATOM 1865 C C . ILE A 1 260 ? -31.825 -12.607 35.111 1.00 84.50 260 ILE A C 1
ATOM 1867 O O . ILE A 1 260 ? -31.302 -13.673 35.420 1.00 84.50 260 ILE A O 1
ATOM 1871 N N . GLY A 1 261 ? -32.958 -12.183 35.664 1.00 80.31 261 GLY A N 1
ATOM 1872 C CA . GLY A 1 261 ? -33.703 -12.959 36.654 1.00 80.31 261 GLY A CA 1
ATOM 1873 C C . GLY A 1 261 ? -35.192 -12.615 36.652 1.00 80.31 261 GLY A C 1
ATOM 1874 O O . GLY A 1 261 ? -35.632 -11.825 35.818 1.00 80.31 261 GLY A O 1
ATOM 1875 N N . PRO A 1 262 ? -35.993 -13.197 37.555 1.00 78.44 262 PRO A N 1
ATOM 1876 C CA . PRO A 1 262 ? -37.428 -12.927 37.627 1.00 78.44 262 PRO A CA 1
ATOM 1877 C C . PRO A 1 262 ? -37.721 -11.451 37.956 1.00 78.44 262 PRO A C 1
ATOM 1879 O O . PRO A 1 262 ? -37.051 -10.843 38.786 1.00 78.44 262 PRO A O 1
ATOM 1882 N N . ASP A 1 263 ? -38.755 -10.871 37.341 1.00 81.50 263 ASP A N 1
ATOM 1883 C CA . ASP A 1 263 ? -39.244 -9.520 37.657 1.00 81.50 263 ASP A CA 1
ATOM 1884 C C . ASP A 1 263 ? -40.046 -9.540 38.966 1.00 81.50 263 ASP A C 1
ATOM 1886 O O . ASP A 1 263 ? -41.283 -9.550 38.991 1.00 81.50 263 ASP A O 1
ATOM 1890 N N . ILE A 1 264 ? -39.321 -9.601 40.081 1.00 79.19 264 ILE A N 1
ATOM 1891 C CA . ILE A 1 264 ? -39.899 -9.497 41.416 1.00 79.19 264 ILE A CA 1
ATOM 1892 C C . ILE A 1 264 ? -39.842 -8.031 41.841 1.00 79.19 264 ILE A C 1
ATOM 1894 O O . ILE A 1 264 ? -38.775 -7.451 42.025 1.00 79.19 264 ILE A O 1
ATOM 1898 N N . LYS A 1 265 ? -41.012 -7.418 42.019 1.00 81.62 265 LYS A N 1
ATOM 1899 C CA . LYS A 1 265 ? -41.108 -6.025 42.469 1.00 81.62 265 LYS A CA 1
ATOM 1900 C C . LYS A 1 265 ? -40.787 -5.917 43.958 1.00 81.62 265 LYS A C 1
ATOM 1902 O O . LYS A 1 265 ? -41.380 -6.638 44.758 1.00 81.62 265 LYS A O 1
ATOM 1907 N N . ASP A 1 266 ? -39.974 -4.936 44.350 1.00 83.31 266 ASP A N 1
ATOM 1908 C CA . ASP A 1 266 ? -39.716 -4.601 45.760 1.00 83.31 266 ASP A CA 1
ATOM 1909 C C . ASP A 1 266 ? -41.003 -4.459 46.570 1.00 83.31 266 ASP A C 1
ATOM 1911 O O . ASP A 1 266 ? -41.082 -4.932 47.698 1.00 83.31 266 ASP A O 1
ATOM 1915 N N . SER A 1 267 ? -42.031 -3.827 45.993 1.00 84.44 267 SER A N 1
ATOM 1916 C CA . SER A 1 267 ? -43.321 -3.642 46.658 1.00 84.44 267 SER A CA 1
ATOM 1917 C C . SER A 1 267 ? -43.986 -4.973 47.002 1.00 84.44 267 SER A C 1
ATOM 1919 O O . SER A 1 267 ? -44.529 -5.110 48.092 1.00 84.44 267 SER A O 1
ATOM 1921 N N . TYR A 1 268 ? -43.890 -5.961 46.108 1.00 84.50 268 TYR A N 1
ATOM 1922 C CA . TYR A 1 268 ? -44.397 -7.307 46.354 1.00 84.50 268 TYR A CA 1
ATOM 1923 C C . TYR A 1 268 ? -43.618 -7.981 47.487 1.00 84.50 268 TYR A C 1
ATOM 1925 O O . TYR A 1 268 ? -44.225 -8.533 48.399 1.00 84.50 268 TYR A O 1
ATOM 1933 N N . ILE A 1 269 ? -42.284 -7.873 47.497 1.00 87.44 269 ILE A N 1
ATOM 1934 C CA . ILE A 1 269 ? -41.469 -8.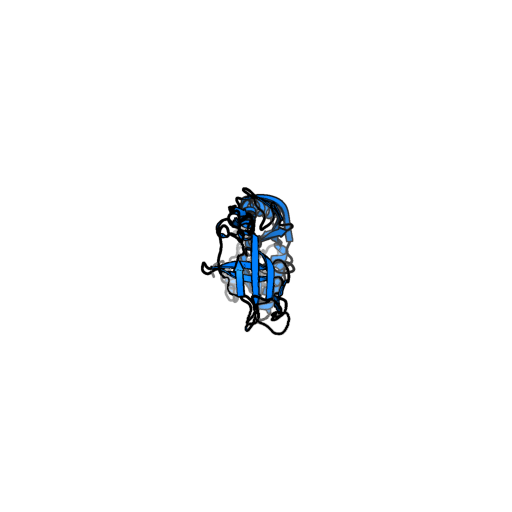439 48.584 1.00 87.44 269 ILE A CA 1
ATOM 1935 C C . ILE A 1 269 ? -41.816 -7.785 49.921 1.00 87.44 269 ILE A C 1
ATOM 1937 O O . ILE A 1 269 ? -42.062 -8.482 50.905 1.00 87.44 269 ILE A O 1
ATOM 1941 N N . LYS A 1 270 ? -41.885 -6.454 49.975 1.00 89.75 270 LYS A N 1
ATOM 1942 C CA . LYS A 1 270 ? -42.226 -5.725 51.204 1.00 89.75 270 LYS A CA 1
ATOM 1943 C C . LYS A 1 270 ? -43.607 -6.116 51.725 1.00 89.75 270 LYS A C 1
ATOM 1945 O O . LYS A 1 270 ? -43.744 -6.409 52.907 1.00 89.75 270 LYS A O 1
ATOM 1950 N N . GLU A 1 271 ? -44.605 -6.209 50.850 1.00 88.69 271 GLU A N 1
ATOM 1951 C CA . GLU A 1 271 ? -45.959 -6.624 51.224 1.00 88.69 271 GLU A CA 1
ATOM 1952 C C . GLU A 1 271 ? -45.998 -8.054 51.785 1.00 88.69 271 GLU A C 1
ATOM 1954 O O . GLU A 1 271 ? -46.584 -8.277 52.843 1.00 88.69 271 GLU A O 1
ATOM 1959 N N . GLN A 1 272 ? -45.327 -9.010 51.133 1.00 87.94 272 GLN A N 1
ATOM 1960 C CA . GLN A 1 272 ? -45.336 -10.414 51.563 1.00 87.94 272 GLN A CA 1
ATOM 1961 C C . GLN A 1 272 ? -44.491 -10.681 52.821 1.00 87.94 272 GLN A C 1
ATOM 1963 O O . GLN A 1 272 ? -44.706 -11.684 53.502 1.00 87.94 272 GLN A O 1
ATOM 1968 N N . THR A 1 273 ? -43.535 -9.805 53.149 1.00 91.69 273 THR A N 1
ATOM 1969 C CA . THR A 1 273 ? -42.613 -9.990 54.286 1.00 91.69 273 THR A CA 1
ATOM 1970 C C . THR A 1 273 ? -43.039 -9.274 55.564 1.00 91.69 273 THR A C 1
ATOM 1972 O O . THR A 1 273 ? -42.555 -9.631 56.637 1.00 91.69 273 THR A O 1
ATOM 1975 N N . ARG A 1 274 ? -43.944 -8.290 55.508 1.00 91.44 274 ARG A N 1
ATOM 1976 C CA . ARG A 1 274 ? -44.405 -7.547 56.695 1.00 91.44 274 ARG A CA 1
ATOM 1977 C C . ARG A 1 274 ? -44.933 -8.470 57.789 1.00 91.44 274 ARG A C 1
ATOM 1979 O O . ARG A 1 274 ? -45.750 -9.356 57.549 1.00 91.44 274 ARG A O 1
ATOM 1986 N N . GLY A 1 275 ? -44.469 -8.249 59.019 1.00 91.88 275 GLY A N 1
ATOM 1987 C CA . GLY A 1 275 ? -44.895 -9.043 60.171 1.00 91.88 275 GLY A CA 1
ATOM 1988 C C . GLY A 1 275 ? -44.416 -10.501 60.151 1.00 91.88 275 GLY A C 1
ATOM 1989 O O . GLY A 1 275 ? -44.740 -11.242 61.080 1.00 91.88 275 GLY A O 1
ATOM 1990 N N . LYS A 1 276 ? -43.635 -10.914 59.143 1.00 92.69 276 LYS A N 1
ATOM 1991 C CA . LYS A 1 276 ? -43.094 -12.268 59.011 1.00 92.69 276 LYS A CA 1
ATOM 1992 C C . LYS A 1 276 ? -41.757 -12.418 59.720 1.00 92.69 276 LYS A C 1
ATOM 1994 O O . LYS A 1 276 ? -40.973 -11.469 59.844 1.00 92.69 276 LYS A O 1
ATOM 1999 N N . ARG A 1 277 ? -41.502 -13.633 60.198 1.00 92.69 277 ARG A N 1
ATOM 2000 C CA . ARG A 1 277 ? -40.198 -14.061 60.723 1.00 92.69 277 ARG A CA 1
ATOM 2001 C C . ARG A 1 277 ? -39.329 -14.627 59.603 1.00 92.69 277 ARG A C 1
ATOM 2003 O O . ARG A 1 277 ? -39.845 -15.016 58.563 1.00 92.69 277 ARG A O 1
ATOM 2010 N N . TYR A 1 278 ? -38.023 -14.743 59.855 1.00 89.19 278 TYR A N 1
ATOM 2011 C CA . TYR A 1 278 ? -37.041 -15.295 58.906 1.00 89.19 278 TYR A CA 1
ATOM 2012 C C . TYR A 1 278 ? -37.533 -16.559 58.177 1.00 89.19 278 TYR A C 1
ATOM 2014 O O . TYR A 1 278 ? -37.579 -16.574 56.954 1.00 89.19 278 TYR A O 1
ATOM 2022 N N . GLY A 1 279 ? -37.955 -17.587 58.927 1.00 87.69 279 GLY A N 1
ATOM 2023 C CA . GLY A 1 279 ? -38.370 -18.870 58.346 1.00 87.69 279 GLY A CA 1
ATOM 2024 C C . GLY A 1 279 ? -39.592 -18.760 57.431 1.00 87.69 279 GLY A C 1
ATOM 2025 O O . GLY A 1 279 ? -39.603 -19.353 56.365 1.00 87.69 279 GLY A O 1
ATOM 2026 N N . GLU A 1 280 ? -40.573 -17.924 57.789 1.00 89.94 280 GLU A N 1
ATOM 2027 C CA . GLU A 1 280 ? -41.747 -17.694 56.935 1.00 89.94 280 GLU A CA 1
ATOM 2028 C C . GLU A 1 280 ? -41.362 -16.998 55.624 1.00 89.94 280 GLU A C 1
ATOM 2030 O O . GLU A 1 280 ? -41.908 -17.309 54.572 1.00 89.94 280 GLU A O 1
ATOM 2035 N N . ILE A 1 281 ? -40.422 -16.052 55.680 1.00 90.62 281 ILE A N 1
ATOM 2036 C CA . ILE A 1 281 ? -39.927 -15.341 54.495 1.00 90.62 281 ILE A CA 1
ATOM 2037 C C . ILE A 1 281 ? -39.169 -16.308 53.590 1.00 90.62 281 ILE A C 1
ATOM 2039 O O . ILE A 1 281 ? -39.381 -16.311 52.379 1.00 90.62 281 ILE A O 1
ATOM 2043 N N . GLN A 1 282 ? -38.315 -17.147 54.176 1.00 88.12 282 GLN A N 1
ATOM 2044 C CA . GLN A 1 282 ? -37.587 -18.167 53.436 1.00 88.12 282 GLN A CA 1
ATOM 2045 C C . GLN A 1 282 ? -38.558 -19.119 52.724 1.00 88.12 282 GLN A C 1
ATOM 2047 O O . GLN A 1 282 ? -38.442 -19.284 51.516 1.00 88.12 282 GLN A O 1
ATOM 2052 N N . ASP A 1 283 ? -39.574 -19.637 53.418 1.00 87.56 283 ASP A N 1
ATOM 2053 C CA . ASP A 1 283 ? -40.574 -20.535 52.826 1.00 87.56 283 ASP A CA 1
ATOM 2054 C C . ASP A 1 283 ? -41.348 -19.885 51.663 1.00 87.56 283 ASP A C 1
ATOM 2056 O O . ASP A 1 283 ? -41.588 -20.529 50.641 1.00 87.56 283 ASP A O 1
ATOM 2060 N N . ILE A 1 284 ? -41.712 -18.600 51.785 1.00 86.06 284 ILE A N 1
ATOM 2061 C CA . ILE A 1 284 ? -42.438 -17.858 50.738 1.00 86.06 284 ILE A CA 1
ATOM 2062 C C . ILE A 1 284 ? -41.600 -17.733 49.461 1.00 86.06 284 ILE A C 1
ATOM 2064 O O . ILE A 1 284 ? -42.117 -17.933 48.360 1.00 86.06 284 ILE A O 1
ATOM 2068 N N . PHE A 1 285 ? -40.320 -17.378 49.589 1.00 85.56 285 PHE A N 1
ATOM 2069 C CA . PHE A 1 285 ? -39.481 -17.044 48.436 1.00 85.56 285 PHE A CA 1
ATOM 2070 C C . PHE A 1 285 ? -38.655 -18.220 47.905 1.00 85.56 285 PHE A C 1
ATOM 2072 O O . PHE A 1 285 ? -38.311 -18.204 46.728 1.00 85.56 285 PHE A O 1
ATOM 2079 N N . SER A 1 286 ? -38.417 -19.275 48.691 1.00 81.12 286 SER A N 1
ATOM 2080 C CA . SER A 1 286 ? -37.781 -20.514 48.212 1.00 81.12 286 SER A CA 1
ATOM 2081 C C . SER A 1 286 ? -38.603 -21.244 47.142 1.00 81.12 286 SER A C 1
ATOM 2083 O O . SER A 1 286 ? -38.052 -22.046 46.395 1.00 81.12 286 SER A O 1
ATOM 2085 N N . GLY A 1 287 ? -39.911 -20.976 47.047 1.00 76.38 287 GLY A N 1
ATOM 2086 C CA . GLY A 1 287 ? -40.779 -21.505 45.991 1.00 76.38 287 GLY A CA 1
ATOM 2087 C C . GLY A 1 287 ? -40.839 -20.651 44.719 1.00 76.38 287 GLY A C 1
ATOM 2088 O O . GLY A 1 287 ? -41.498 -21.046 43.756 1.00 76.38 287 GLY A O 1
ATOM 2089 N N . VAL A 1 288 ? -40.200 -19.477 44.695 1.00 79.12 288 VAL A N 1
ATOM 2090 C CA . VAL A 1 288 ? -40.229 -18.584 43.532 1.00 79.12 288 VAL A CA 1
ATOM 2091 C C . VAL A 1 288 ? -39.190 -19.046 42.515 1.00 79.12 288 VAL A C 1
ATOM 2093 O O . VAL A 1 288 ? -37.997 -19.097 42.801 1.00 79.12 288 VAL A O 1
ATOM 2096 N N . GLN A 1 289 ? -39.645 -19.367 41.302 1.00 73.88 289 GLN A N 1
ATOM 2097 C CA . GLN A 1 289 ? -38.763 -19.771 40.210 1.00 73.88 289 GLN A CA 1
ATOM 2098 C C . GLN A 1 289 ? -37.707 -18.685 39.943 1.00 73.88 289 GLN A C 1
ATOM 2100 O O . GLN A 1 289 ? -38.044 -17.529 39.693 1.00 73.88 289 GLN A O 1
ATOM 2105 N N . GLY A 1 290 ? -36.430 -19.072 39.994 1.00 73.38 290 GLY A N 1
ATOM 2106 C CA . GLY A 1 290 ? -35.292 -18.162 39.824 1.00 73.38 290 GLY A CA 1
ATOM 2107 C C . GLY A 1 290 ? -34.768 -17.526 41.117 1.00 73.38 290 GLY A C 1
ATOM 2108 O O . GLY A 1 290 ? -33.827 -16.742 41.045 1.00 73.38 290 GLY A O 1
ATOM 2109 N N . VAL A 1 291 ? -35.330 -17.852 42.288 1.00 80.44 291 VAL A N 1
ATOM 2110 C CA . VAL A 1 291 ? -34.766 -17.476 43.595 1.00 80.44 291 VAL A CA 1
ATOM 2111 C C . VAL A 1 291 ? -34.007 -18.664 44.179 1.00 80.44 291 VAL A C 1
ATOM 2113 O O . VAL A 1 291 ? -34.605 -19.657 44.582 1.00 80.44 291 VAL A O 1
ATOM 2116 N N . GLU A 1 292 ? -32.682 -18.560 44.242 1.00 82.56 292 GLU A N 1
ATOM 2117 C CA . GLU A 1 292 ? -31.820 -19.622 44.779 1.00 82.56 292 GLU A CA 1
ATOM 2118 C C . GLU A 1 292 ? -31.645 -19.524 46.300 1.00 82.56 292 GLU A C 1
ATOM 2120 O O . GLU A 1 292 ? -31.657 -20.529 47.014 1.00 82.56 292 GLU A O 1
ATOM 2125 N N . LYS A 1 293 ? -31.514 -18.298 46.820 1.00 85.12 293 LYS A N 1
ATOM 2126 C CA . LYS A 1 293 ? -31.259 -18.046 48.238 1.00 85.12 293 LYS A CA 1
ATOM 2127 C C . LYS A 1 293 ? -31.952 -16.781 48.722 1.00 85.12 293 LYS A C 1
ATOM 2129 O O . LYS A 1 293 ? -31.996 -15.770 48.030 1.00 85.12 293 LYS A O 1
ATOM 2134 N N . VAL A 1 294 ? -32.435 -16.840 49.959 1.00 87.69 294 VAL A N 1
ATOM 2135 C CA . VAL A 1 294 ? -33.052 -15.720 50.671 1.00 87.69 294 VAL A CA 1
ATOM 2136 C C . VAL A 1 294 ? -32.271 -15.504 51.961 1.00 87.69 294 VAL A C 1
ATOM 2138 O O . VAL A 1 294 ? -32.103 -16.434 52.749 1.00 87.69 294 VAL A O 1
ATOM 2141 N N . ASP A 1 295 ? -31.773 -14.288 52.173 1.00 88.75 295 ASP A N 1
ATOM 2142 C CA . ASP A 1 295 ? -31.125 -13.879 53.420 1.00 88.75 295 ASP A CA 1
ATOM 2143 C C . ASP A 1 295 ? -31.866 -12.676 54.008 1.00 88.75 295 ASP A C 1
ATOM 2145 O O . ASP A 1 295 ? -32.248 -11.757 53.285 1.00 88.75 295 ASP A O 1
ATOM 2149 N N . VAL A 1 296 ? -32.087 -12.680 55.322 1.00 89.69 296 VAL A N 1
ATOM 2150 C CA . VAL A 1 296 ? -32.804 -11.607 56.021 1.00 89.69 296 VAL A CA 1
ATOM 2151 C C . VAL A 1 296 ? -31.976 -11.185 57.220 1.00 89.69 296 VAL A C 1
ATOM 2153 O O . VAL A 1 296 ? -31.786 -11.942 58.172 1.00 89.69 296 VAL A O 1
ATOM 2156 N N . LYS A 1 297 ? -31.501 -9.941 57.181 1.00 89.81 297 LYS A N 1
ATOM 2157 C CA . LYS A 1 297 ? -30.703 -9.337 58.248 1.00 89.81 297 LYS A CA 1
ATOM 2158 C C . LYS A 1 297 ? -31.581 -8.413 59.078 1.00 89.81 297 LYS A C 1
ATOM 2160 O O . LYS A 1 297 ? -32.028 -7.376 58.596 1.00 89.81 297 LYS A O 1
ATOM 2165 N N . PHE A 1 298 ? -31.806 -8.770 60.339 1.00 90.56 298 PHE A N 1
ATOM 2166 C CA . PHE A 1 298 ? -32.524 -7.906 61.270 1.00 90.56 298 PHE A CA 1
ATOM 2167 C C . PHE A 1 298 ? -31.570 -6.960 61.993 1.00 90.56 298 PHE A C 1
ATOM 2169 O O . PHE A 1 298 ? -30.549 -7.372 62.546 1.00 90.56 298 PHE A O 1
ATOM 2176 N N . PHE A 1 299 ? -31.939 -5.681 62.023 1.00 86.44 299 PHE A N 1
ATOM 2177 C CA . PHE A 1 299 ? -31.280 -4.681 62.846 1.00 86.44 299 PHE A CA 1
ATOM 2178 C C . PHE A 1 299 ? -32.323 -3.857 63.616 1.00 86.44 299 PHE A C 1
ATOM 2180 O O . PHE A 1 299 ? -33.269 -3.351 63.007 1.00 86.44 299 PHE A O 1
ATOM 2187 N N . PRO A 1 300 ? -32.147 -3.656 64.932 1.00 88.94 300 PRO A N 1
ATOM 2188 C CA . PRO A 1 300 ? -31.091 -4.228 65.776 1.00 88.94 300 PRO A CA 1
ATOM 2189 C C . PRO A 1 300 ? -31.259 -5.742 66.006 1.00 88.94 300 PRO A C 1
ATOM 2191 O O . PRO A 1 300 ? -32.335 -6.284 65.779 1.00 88.94 300 PRO A O 1
ATOM 2194 N N . PHE A 1 301 ? -30.211 -6.424 66.483 1.00 87.38 301 PHE A N 1
ATOM 2195 C CA . PHE A 1 301 ? -30.126 -7.899 66.522 1.00 87.38 301 PHE A CA 1
ATOM 2196 C C . PHE A 1 301 ? -31.213 -8.613 67.351 1.00 87.38 301 PHE A C 1
ATOM 2198 O O . PHE A 1 301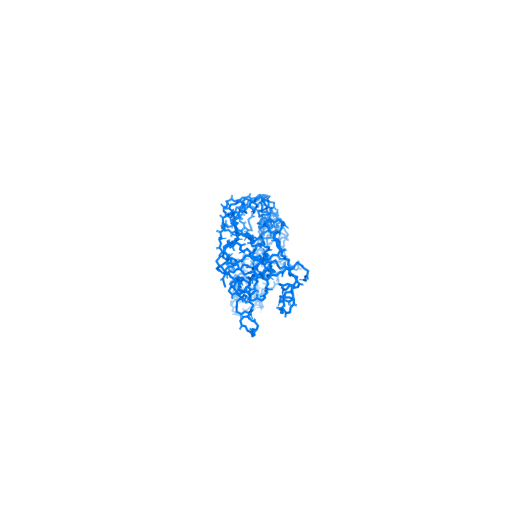 ? -31.374 -9.822 67.237 1.00 87.38 301 PHE A O 1
ATOM 2205 N N . TRP A 1 302 ? -31.939 -7.893 68.211 1.00 82.00 302 TRP A N 1
ATOM 2206 C CA . TRP A 1 302 ? -33.046 -8.434 69.010 1.00 82.00 302 TRP A CA 1
ATOM 2207 C C . TRP A 1 302 ? -34.393 -8.444 68.271 1.00 82.00 302 TRP A C 1
ATOM 2209 O O . TRP A 1 302 ? -35.382 -8.957 68.797 1.00 82.00 302 TRP A O 1
ATOM 2219 N N . VAL A 1 303 ? -34.470 -7.833 67.087 1.00 89.81 303 VAL A N 1
ATOM 2220 C CA . VAL A 1 303 ? -35.669 -7.836 66.245 1.00 89.81 303 VAL A CA 1
ATOM 2221 C C . VAL A 1 303 ? -35.733 -9.162 65.495 1.00 89.81 303 VAL A C 1
ATOM 2223 O O . VAL A 1 303 ? -34.791 -9.531 64.810 1.00 89.81 303 VAL A O 1
ATOM 2226 N N . ASN A 1 304 ? -36.865 -9.859 65.598 1.00 90.19 304 ASN A N 1
ATOM 2227 C CA . ASN A 1 304 ? -37.062 -11.177 64.977 1.00 90.19 304 ASN A CA 1
ATOM 2228 C C . ASN A 1 304 ? -38.198 -11.196 63.940 1.00 90.19 304 ASN A C 1
ATOM 2230 O O . ASN A 1 304 ? -38.553 -12.258 63.427 1.00 90.19 304 ASN A O 1
ATOM 2234 N N . THR A 1 305 ? -38.787 -10.031 63.663 1.00 92.88 305 THR A N 1
ATOM 2235 C CA . THR A 1 305 ? -39.937 -9.864 62.772 1.00 92.88 305 THR A CA 1
ATOM 2236 C C . THR A 1 305 ? -39.756 -8.604 61.935 1.00 92.88 305 THR A C 1
ATOM 2238 O O . THR A 1 305 ? -39.316 -7.575 62.454 1.00 92.88 305 THR A O 1
ATOM 2241 N N . VAL A 1 306 ? -40.125 -8.665 60.657 1.00 91.94 306 VAL A N 1
ATOM 2242 C CA . VAL A 1 306 ? -40.077 -7.506 59.757 1.00 91.94 306 VAL A CA 1
ATOM 2243 C C . VAL A 1 306 ? -41.059 -6.420 60.231 1.00 91.94 306 VAL A C 1
ATOM 2245 O O . VAL A 1 306 ? -42.235 -6.727 60.454 1.00 91.94 306 VAL A O 1
ATOM 2248 N N . PRO A 1 307 ? -40.617 -5.156 60.392 1.00 89.81 307 PRO A N 1
ATOM 2249 C CA . PRO A 1 3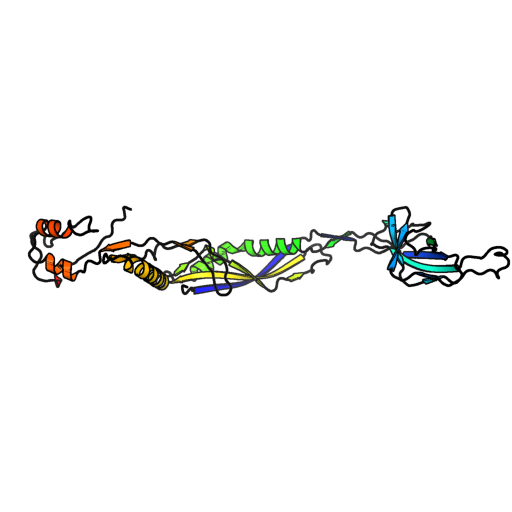07 ? -41.485 -4.051 60.796 1.00 89.81 307 PRO A CA 1
ATOM 2250 C C . PRO A 1 307 ? -42.625 -3.799 59.802 1.00 89.81 307 PRO A C 1
ATOM 2252 O O . PRO A 1 307 ? -42.435 -3.916 58.598 1.00 89.81 307 PRO A O 1
ATOM 2255 N N . ASP A 1 308 ? -43.772 -3.320 60.286 1.00 88.62 308 ASP A N 1
ATOM 2256 C CA . ASP A 1 308 ? -44.922 -2.942 59.441 1.00 88.62 308 ASP A CA 1
ATOM 2257 C C . ASP A 1 308 ? -44.756 -1.567 58.748 1.00 88.62 308 ASP A C 1
ATOM 2259 O O . ASP A 1 308 ? -45.702 -0.819 58.520 1.00 88.62 308 ASP A O 1
ATOM 2263 N N . ASN A 1 309 ? -43.514 -1.171 58.468 1.00 88.56 309 ASN A N 1
ATOM 2264 C CA . ASN A 1 309 ? -43.195 0.100 57.827 1.00 88.56 309 ASN A CA 1
ATOM 2265 C C . ASN A 1 309 ? -42.163 -0.128 56.720 1.00 88.56 309 ASN A C 1
ATOM 2267 O O . ASN A 1 309 ? -40.996 -0.387 57.011 1.00 88.56 309 ASN A O 1
ATOM 2271 N N . ASP A 1 310 ? -42.583 0.048 55.465 1.00 86.88 310 ASP A N 1
ATOM 2272 C CA . ASP A 1 310 ? -41.764 -0.169 54.261 1.00 86.88 310 ASP A CA 1
ATOM 2273 C C . ASP A 1 310 ? -40.486 0.667 54.205 1.00 86.88 310 ASP A C 1
ATOM 2275 O O . ASP A 1 310 ? -39.518 0.261 53.556 1.00 86.88 310 ASP A O 1
ATOM 2279 N N . ALA A 1 311 ? -40.467 1.825 54.873 1.00 89.25 311 ALA A N 1
ATOM 2280 C CA . ALA A 1 311 ? -39.283 2.677 54.955 1.00 89.25 311 ALA A CA 1
ATOM 2281 C C . ALA A 1 311 ? -38.169 2.050 55.810 1.00 89.25 311 ALA A C 1
ATOM 2283 O O . ALA A 1 311 ? -37.031 2.508 55.769 1.00 89.25 311 ALA A O 1
ATOM 2284 N N . LYS A 1 312 ? -38.488 1.008 56.588 1.00 90.38 312 LYS A N 1
ATOM 2285 C CA . LYS A 1 312 ? -37.532 0.225 57.384 1.00 90.38 312 LYS A CA 1
ATOM 2286 C C . LYS A 1 312 ? -37.152 -1.103 56.724 1.00 90.38 312 LYS A C 1
ATOM 2288 O O . LYS A 1 312 ? -36.484 -1.911 57.362 1.00 90.38 312 LYS A O 1
ATOM 2293 N N . ILE A 1 313 ? -37.593 -1.339 55.487 1.00 90.19 313 ILE A N 1
ATOM 2294 C CA . ILE A 1 313 ? -37.313 -2.562 54.735 1.00 90.19 313 ILE A CA 1
ATOM 2295 C C . ILE A 1 313 ? -36.487 -2.191 53.504 1.00 90.19 313 ILE A C 1
ATOM 2297 O O . ILE A 1 313 ? -36.972 -1.498 52.605 1.00 90.19 313 ILE A O 1
ATOM 2301 N N . THR A 1 314 ? -35.253 -2.682 53.459 1.00 89.94 314 THR A N 1
ATOM 2302 C CA . THR A 1 314 ? -34.376 -2.598 52.287 1.00 89.94 314 THR A CA 1
ATOM 2303 C C . THR A 1 314 ? -34.372 -3.954 51.601 1.00 89.94 314 THR A C 1
ATOM 2305 O O . THR A 1 314 ? -34.193 -4.974 52.263 1.00 89.94 314 THR A O 1
ATOM 2308 N N . VAL A 1 315 ? -34.603 -3.962 50.291 1.00 87.69 315 VAL A N 1
ATOM 2309 C CA . VAL A 1 315 ? -34.548 -5.165 49.460 1.00 87.69 315 VAL A CA 1
ATOM 2310 C C . VAL A 1 315 ? -33.325 -5.035 48.565 1.00 87.69 315 VAL A C 1
ATOM 2312 O O . VAL A 1 315 ? -33.151 -4.018 47.900 1.00 87.69 315 VAL A O 1
ATOM 2315 N N . GLU A 1 316 ? -32.478 -6.055 48.573 1.00 86.25 316 GLU A N 1
ATOM 2316 C CA . GLU A 1 316 ? -31.312 -6.155 47.701 1.00 86.25 316 GLU A CA 1
ATOM 2317 C C . GLU A 1 316 ? -31.444 -7.430 46.873 1.00 86.25 316 GLU A C 1
ATOM 2319 O O . GLU A 1 316 ? -31.774 -8.491 47.404 1.00 86.25 316 GLU A O 1
ATOM 2324 N N . PHE A 1 317 ? -31.199 -7.318 45.569 1.00 82.44 317 PHE A N 1
ATOM 2325 C CA . PHE A 1 317 ? -31.128 -8.462 44.672 1.00 82.44 317 PHE A CA 1
ATOM 2326 C C . PHE A 1 317 ? -29.676 -8.686 44.288 1.00 82.44 317 PHE A C 1
ATOM 2328 O O . PHE A 1 317 ? -29.043 -7.802 43.709 1.00 82.44 317 PHE A O 1
ATOM 2335 N N . THR A 1 318 ? -29.182 -9.882 44.573 1.00 80.38 318 THR A N 1
ATOM 2336 C CA . THR A 1 318 ? -27.864 -10.335 44.139 1.00 80.38 318 THR A CA 1
ATOM 2337 C C . THR A 1 318 ? -28.076 -11.498 43.188 1.00 80.38 318 THR A C 1
ATOM 2339 O O . THR A 1 318 ? -28.783 -12.444 43.526 1.00 80.38 318 THR A O 1
ATOM 2342 N N . VAL A 1 319 ? -27.492 -11.416 41.997 1.00 73.25 319 VAL A N 1
ATOM 2343 C CA . VAL A 1 319 ? -27.476 -12.530 41.047 1.00 73.25 319 VAL A CA 1
ATOM 2344 C C . VAL A 1 319 ? -26.188 -13.306 41.290 1.00 73.25 319 VAL A C 1
ATOM 2346 O O . VAL A 1 319 ? -25.119 -12.691 41.314 1.00 73.25 319 VAL A O 1
ATOM 2349 N N . ASP A 1 320 ? -26.302 -14.613 41.528 1.00 68.19 320 ASP A N 1
ATOM 2350 C CA . ASP A 1 320 ? -25.140 -15.471 41.762 1.00 68.19 320 ASP A CA 1
ATOM 2351 C C . ASP A 1 320 ? -24.252 -15.525 40.504 1.00 68.19 320 ASP A C 1
ATOM 2353 O O . ASP A 1 320 ? -24.739 -15.433 39.375 1.00 68.19 320 ASP A O 1
ATOM 2357 N N . GLU A 1 321 ? -22.937 -15.611 40.696 1.00 58.12 321 GLU A N 1
ATOM 2358 C CA . GLU A 1 321 ? -21.949 -15.651 39.600 1.00 58.12 321 GLU A CA 1
ATOM 2359 C C . GLU A 1 321 ? -21.722 -17.073 39.068 1.00 58.12 321 GLU A C 1
ATOM 2361 O O . GLU A 1 321 ? -20.914 -17.300 38.170 1.00 58.12 321 GLU A O 1
ATOM 2366 N N . SER A 1 322 ? -22.428 -18.045 39.635 1.00 41.50 322 SER A N 1
ATOM 2367 C CA . SER A 1 322 ? -22.285 -19.471 39.385 1.00 41.50 322 SER A CA 1
ATOM 2368 C C . SER A 1 322 ? -23.221 -19.957 38.273 1.00 41.50 322 SER A C 1
ATOM 2370 O O . SER A 1 322 ? -24.147 -20.718 38.536 1.00 41.50 322 SER A O 1
ATOM 2372 N N . SER A 1 323 ? -22.959 -19.564 37.019 1.00 36.38 323 SER A N 1
ATOM 2373 C CA . SER A 1 323 ? -23.259 -20.341 35.788 1.00 36.38 323 SER A CA 1
ATOM 2374 C C . SER A 1 323 ? -22.654 -19.695 34.544 1.00 36.38 323 SER A C 1
ATOM 2376 O O . SER A 1 323 ? -23.086 -18.576 34.196 1.00 36.38 323 SER A O 1
#